Protein AF-0000000083554200 (afdb_homodimer)

Secondary structure (DSSP, 8-state):
-EEEEEETTEEEEEEE-TT-SS-EEETT--SEEEEEEEE--B-TT--BPPPEEEEEEEEEEEETTEEEEEEEEEEE--TTSS-SEEE-HHHHHHH-EEEETTTTEEEEHHHHHHHHHHHHH--/-EEEEEETTEEEEEEE-TT-SS-EEETT--SEEEEEEEE--B-TT--BPPPEEEEEEEEEEEETTEEEEEEEEEEE--TTSS-SEEE-HHHHHHH-EEEETTTTEEEESHHHHHHHHHHHHT-

Organism: NCBI:txid157072

Sequence (246 aa):
MLKSGVMNGNVVNVMIDSGATTSLFCVGMGSCVVHEKTVRIVGYDNVVSDPTRTRDVTGTLTMDNMLFDNVMMIEWDLKDKEFDVILGQPRFRKYNPVIDWRDQVITSVEEEVKANALITMDSMLKSGVMNGNVVNVMIDSGATTSLFCVGMGSCVVHEKTVRIVGYDNVVSDPTRTRDVTGTLTMDNMLFDNVMMIEWDLKDKEFDVILGQPRFRKYNPVIDWRDQVITSVEEEVKANALITMDS

Radius of gyration: 19.52 Å; Cα contacts (8 Å, |Δi|>4): 563; chains: 2; bounding box: 55×51×40 Å

Structure (mmCIF, N/CA/C/O backbone):
data_AF-0000000083554200-model_v1
#
loop_
_entity.id
_entity.type
_entity.pdbx_description
1 polymer 'Peptidase A2 domain-containing protein'
#
loop_
_atom_site.group_PDB
_atom_site.id
_atom_site.type_symbol
_atom_site.label_atom_id
_atom_site.label_alt_id
_atom_site.label_comp_id
_atom_site.label_asym_id
_atom_site.label_entity_id
_atom_site.label_seq_id
_atom_site.pdbx_PDB_ins_code
_atom_site.Cartn_x
_atom_site.Cartn_y
_atom_site.Cartn_z
_atom_site.occupancy
_atom_site.B_iso_or_equiv
_atom_site.auth_seq_id
_atom_site.auth_comp_id
_atom_site.auth_asym_id
_atom_site.auth_atom_id
_atom_site.pdbx_PDB_model_num
ATOM 1 N N . MET A 1 1 ? -4.66 3.699 -4.625 1 89.69 1 MET A N 1
ATOM 2 C CA . MET A 1 1 ? -5.852 4.539 -4.551 1 89.69 1 MET A CA 1
ATOM 3 C C . MET A 1 1 ? -5.492 5.961 -4.141 1 89.69 1 MET A C 1
ATOM 5 O O . MET A 1 1 ? -4.672 6.168 -3.248 1 89.69 1 MET A O 1
ATOM 9 N N . LEU A 1 2 ? -6.031 6.84 -4.91 1 93.31 2 LEU A N 1
ATOM 10 C CA . LEU A 1 2 ? -5.867 8.258 -4.602 1 93.31 2 LEU A CA 1
ATOM 11 C C . LEU A 1 2 ? -7.156 8.844 -4.043 1 93.31 2 LEU A C 1
ATOM 13 O O . LEU A 1 2 ? -8.242 8.594 -4.574 1 93.31 2 LEU A O 1
ATOM 17 N N . LYS A 1 3 ? -6.98 9.562 -2.914 1 95.31 3 LYS A N 1
ATOM 18 C CA . LYS A 1 3 ? -8.125 10.172 -2.254 1 95.31 3 LYS A CA 1
ATOM 19 C C . LYS A 1 3 ? -7.918 11.672 -2.059 1 95.31 3 LYS A C 1
ATOM 21 O O . LYS A 1 3 ? -6.82 12.109 -1.707 1 95.31 3 LYS A O 1
ATOM 26 N N . SER A 1 4 ? -9.016 12.328 -2.346 1 96.5 4 SER A N 1
ATOM 27 C CA . SER A 1 4 ? -8.984 13.742 -1.974 1 96.5 4 SER A CA 1
ATOM 28 C C . SER A 1 4 ? -9.188 13.922 -0.473 1 96.5 4 SER A C 1
ATOM 30 O O . SER A 1 4 ? -10.016 13.242 0.135 1 96.5 4 SER A O 1
ATOM 32 N N . GLY A 1 5 ? -8.375 14.773 0.097 1 95.12 5 GLY A N 1
ATOM 33 C CA . GLY A 1 5 ? -8.5 15.117 1.504 1 95.12 5 GLY A CA 1
ATOM 34 C C . GLY A 1 5 ? -8.125 16.562 1.8 1 95.12 5 GLY A C 1
ATOM 35 O O . GLY A 1 5 ? -8 17.375 0.884 1 95.12 5 GLY A O 1
ATOM 36 N N . VAL A 1 6 ? -8.219 16.875 3.078 1 94.38 6 VAL A N 1
ATOM 37 C CA . VAL A 1 6 ? -7.82 18.203 3.549 1 94.38 6 VAL A CA 1
ATOM 38 C C . VAL A 1 6 ? -6.766 18.062 4.645 1 94.38 6 VAL A C 1
ATOM 40 O O . VAL A 1 6 ? -6.977 17.344 5.629 1 94.38 6 VAL A O 1
ATOM 43 N N . MET A 1 7 ? -5.648 18.672 4.344 1 91.5 7 MET A N 1
ATOM 44 C CA . MET A 1 7 ? -4.586 18.719 5.344 1 91.5 7 MET A CA 1
ATOM 45 C C . MET A 1 7 ? -4.312 20.141 5.793 1 91.5 7 MET A C 1
ATOM 47 O O . MET A 1 7 ? -3.916 20.984 4.988 1 91.5 7 MET A O 1
ATOM 51 N N . ASN A 1 8 ? -4.496 20.328 7.066 1 90.12 8 ASN A N 1
ATOM 52 C CA . ASN A 1 8 ? -4.285 21.656 7.625 1 90.12 8 ASN A CA 1
ATOM 53 C C . ASN A 1 8 ? -4.973 22.734 6.789 1 90.12 8 ASN A C 1
ATOM 55 O O . ASN A 1 8 ? -4.371 23.766 6.469 1 90.12 8 ASN A O 1
ATOM 59 N N . GLY A 1 9 ? -6.109 22.406 6.383 1 89.62 9 GLY A N 1
ATOM 60 C CA . GLY A 1 9 ? -6.941 23.375 5.691 1 89.62 9 GLY A CA 1
ATOM 61 C C . GLY A 1 9 ? -6.727 23.391 4.188 1 89.62 9 GLY A C 1
ATOM 62 O O . GLY A 1 9 ? -7.457 24.062 3.457 1 89.62 9 GLY A O 1
ATOM 63 N N . ASN A 1 10 ? -5.789 22.672 3.641 1 93.56 10 ASN A N 1
ATOM 64 C CA . ASN A 1 10 ? -5.504 22.625 2.211 1 93.56 10 ASN A CA 1
ATOM 65 C C . ASN A 1 10 ? -6.004 21.312 1.588 1 93.56 10 ASN A C 1
ATOM 67 O O . ASN A 1 10 ? -5.848 20.25 2.172 1 93.56 10 ASN A O 1
ATOM 71 N N . VAL A 1 11 ? -6.578 21.5 0.418 1 95.81 11 VAL A N 1
ATOM 72 C CA . VAL A 1 11 ? -6.988 20.312 -0.315 1 95.81 11 VAL A CA 1
ATOM 73 C C . VAL A 1 11 ? -5.754 19.578 -0.827 1 95.81 11 VAL A C 1
ATOM 75 O O . VAL A 1 11 ? -4.844 20.188 -1.389 1 95.81 11 VAL A O 1
ATOM 78 N N . VAL A 1 12 ? -5.766 18.312 -0.603 1 95.38 12 VAL A N 1
ATOM 79 C CA . VAL A 1 12 ? -4.617 17.5 -0.995 1 95.38 12 VAL A CA 1
ATOM 80 C C . VAL A 1 12 ? -5.098 16.203 -1.631 1 95.38 12 VAL A C 1
ATOM 82 O O . VAL A 1 12 ? -6.211 15.742 -1.361 1 95.38 12 VAL A O 1
ATOM 85 N N . ASN A 1 13 ? -4.23 15.633 -2.486 1 96.5 13 ASN A N 1
ATOM 86 C CA . ASN A 1 13 ? -4.387 14.266 -2.971 1 96.5 13 ASN A CA 1
ATOM 87 C C . ASN A 1 13 ? -3.568 13.281 -2.141 1 96.5 13 ASN A C 1
ATOM 89 O O . ASN A 1 13 ? -2.354 13.438 -2.006 1 96.5 13 ASN A O 1
ATOM 93 N N . VAL A 1 14 ? -4.266 12.305 -1.583 1 95.44 14 VAL A N 1
ATOM 94 C CA . VAL A 1 14 ? -3.639 11.367 -0.657 1 95.44 14 VAL A CA 1
ATOM 95 C C . VAL A 1 14 ? -3.508 10 -1.317 1 95.44 14 VAL A C 1
ATOM 97 O O . VAL A 1 14 ? -4.504 9.414 -1.749 1 95.44 14 VAL A O 1
ATOM 100 N N . MET A 1 15 ? -2.311 9.547 -1.424 1 95.19 15 MET A N 1
ATOM 101 C CA . MET A 1 15 ? -2.074 8.172 -1.84 1 95.19 15 MET A CA 1
ATOM 102 C C . MET A 1 15 ? -2.203 7.215 -0.657 1 95.19 15 MET A C 1
ATOM 104 O O . MET A 1 15 ? -1.496 7.359 0.342 1 95.19 15 MET A O 1
ATOM 108 N N . ILE A 1 16 ? -3.148 6.289 -0.729 1 94.75 16 ILE A N 1
ATOM 109 C CA . ILE A 1 16 ? -3.322 5.242 0.271 1 94.75 16 ILE A CA 1
ATOM 110 C C . ILE A 1 16 ? -2.346 4.102 -0.002 1 94.75 16 ILE A C 1
ATOM 112 O O . ILE A 1 16 ? -2.51 3.354 -0.969 1 94.75 16 ILE A O 1
ATOM 116 N N . ASP A 1 17 ? -1.299 4.059 0.866 1 93.56 17 ASP A N 1
ATOM 117 C CA . ASP A 1 17 ? -0.195 3.145 0.589 1 93.56 17 ASP A CA 1
ATOM 118 C C . ASP A 1 17 ? 0.149 2.311 1.821 1 93.56 17 ASP A C 1
ATOM 120 O O . ASP A 1 17 ? 1.017 2.688 2.611 1 93.56 17 ASP A O 1
ATOM 124 N N . SER A 1 18 ? -0.483 1.137 1.848 1 93.94 18 SER A N 1
ATOM 125 C CA . SER A 1 18 ? -0.272 0.255 2.99 1 93.94 18 SER A CA 1
ATOM 126 C C . SER A 1 18 ? 1.122 -0.363 2.963 1 93.94 18 SER A C 1
ATOM 128 O O . SER A 1 18 ? 1.553 -0.979 3.939 1 93.94 18 SER A O 1
ATOM 130 N N . GLY A 1 19 ? 1.84 -0.221 1.912 1 92.38 19 GLY A N 1
ATOM 131 C CA . GLY A 1 19 ? 3.191 -0.749 1.81 1 92.38 19 GLY A CA 1
ATOM 132 C C . GLY A 1 19 ? 4.25 0.229 2.279 1 92.38 19 GLY A C 1
ATOM 133 O O . GLY A 1 19 ? 5.402 -0.155 2.504 1 92.38 19 GLY A O 1
ATOM 134 N N . ALA A 1 20 ? 3.916 1.472 2.361 1 92.12 20 ALA A N 1
ATOM 135 C CA . ALA A 1 20 ? 4.863 2.486 2.811 1 92.12 20 ALA A CA 1
ATOM 136 C C . ALA A 1 20 ? 5.098 2.393 4.316 1 92.12 20 ALA A C 1
ATOM 138 O O . ALA A 1 20 ? 4.148 2.426 5.102 1 92.12 20 ALA A O 1
ATOM 139 N N . THR A 1 21 ? 6.355 2.381 4.695 1 90.19 21 THR A N 1
ATOM 140 C CA . THR A 1 21 ? 6.688 2.199 6.105 1 90.19 21 THR A CA 1
ATOM 141 C C . THR A 1 21 ? 6.523 3.506 6.871 1 90.19 21 THR A C 1
ATOM 143 O O . THR A 1 21 ? 6.539 3.514 8.102 1 90.19 21 THR A O 1
ATOM 146 N N . THR A 1 22 ? 6.418 4.551 6.133 1 89.44 22 THR A N 1
ATOM 147 C CA . THR A 1 22 ? 6.176 5.855 6.738 1 89.44 22 THR A CA 1
ATOM 148 C C . THR A 1 22 ? 5.203 6.672 5.895 1 89.44 22 THR A C 1
ATOM 150 O O . THR A 1 22 ? 4.918 6.316 4.75 1 89.44 22 THR A O 1
ATOM 153 N N . SER A 1 23 ? 4.66 7.637 6.477 1 91.31 23 SER A N 1
ATOM 154 C CA . SER A 1 23 ? 3.83 8.594 5.754 1 91.31 23 SER A CA 1
ATOM 155 C C . SER A 1 23 ? 4.629 9.828 5.355 1 91.31 23 SER A C 1
ATOM 157 O O . SER A 1 23 ? 5.469 10.305 6.121 1 91.31 23 SER A O 1
ATOM 159 N N . LEU A 1 24 ? 4.34 10.242 4.203 1 91.5 24 LEU A N 1
ATOM 160 C CA . LEU A 1 24 ? 5.023 11.422 3.674 1 91.5 24 LEU A CA 1
ATOM 161 C C . LEU A 1 24 ? 4.02 12.516 3.314 1 91.5 24 LEU A C 1
ATOM 163 O O . LEU A 1 24 ? 2.936 12.227 2.805 1 91.5 24 LEU A O 1
ATOM 167 N N . PHE A 1 25 ? 4.477 13.719 3.508 1 90.94 25 PHE A N 1
ATOM 168 C CA . PHE A 1 25 ? 3.719 14.891 3.078 1 90.94 25 PHE A CA 1
ATOM 169 C C . PHE A 1 25 ? 4.578 15.805 2.209 1 90.94 25 PHE A C 1
ATOM 171 O O . PHE A 1 25 ? 5.789 15.906 2.418 1 90.94 25 PHE A O 1
ATOM 178 N N . CYS A 1 26 ? 3.902 16.422 1.348 1 91.06 26 CYS A N 1
ATOM 179 C CA . CYS A 1 26 ? 4.613 17.406 0.54 1 91.06 26 CYS A CA 1
ATOM 180 C C . CYS A 1 26 ? 5.168 18.531 1.41 1 91.06 26 CYS A C 1
ATOM 182 O O . CYS A 1 26 ? 4.531 18.938 2.389 1 91.06 26 CYS A O 1
ATOM 184 N N . VAL A 1 27 ? 6.277 19.016 0.995 1 87.62 27 VAL A N 1
ATOM 185 C CA . VAL A 1 27 ? 6.945 20.094 1.729 1 87.62 27 VAL A CA 1
ATOM 186 C C . VAL A 1 27 ? 6 21.281 1.877 1 87.62 27 VAL A C 1
ATOM 188 O O . VAL A 1 27 ? 5.328 21.672 0.92 1 87.62 27 VAL A O 1
ATOM 191 N N . GLY A 1 28 ? 5.898 21.797 3.135 1 84.06 28 GLY A N 1
ATOM 192 C CA . GLY A 1 28 ? 5.117 23 3.383 1 84.06 28 GLY A CA 1
ATOM 193 C C . GLY A 1 28 ? 3.725 22.703 3.904 1 84.06 28 GLY A C 1
ATOM 194 O O . GLY A 1 28 ? 2.979 23.625 4.246 1 84.06 28 GLY A O 1
ATOM 195 N N . MET A 1 29 ? 3.391 21.484 4.047 1 82.38 29 MET A N 1
ATOM 196 C CA . MET A 1 29 ? 2.021 21.141 4.426 1 82.38 29 MET A CA 1
ATOM 197 C C . MET A 1 29 ? 1.915 20.906 5.93 1 82.38 29 MET A C 1
ATOM 199 O O . MET A 1 29 ? 0.816 20.906 6.484 1 82.38 29 MET A O 1
ATOM 203 N N . GLY A 1 30 ? 3.012 20.672 6.504 1 79.88 30 GLY A N 1
ATOM 204 C CA . GLY A 1 30 ? 2.98 20.438 7.934 1 79.88 30 GLY A CA 1
ATOM 205 C C . GLY A 1 30 ? 2.723 21.688 8.75 1 79.88 30 GLY A C 1
ATOM 206 O O . GLY A 1 30 ? 2.967 22.797 8.289 1 79.88 30 GLY A O 1
ATOM 207 N N . SER A 1 31 ? 2.061 21.562 9.859 1 76 31 SER A N 1
ATOM 208 C CA . SER A 1 31 ? 1.751 22.688 10.734 1 76 31 SER A CA 1
ATOM 209 C C . SER A 1 31 ? 2.896 22.969 11.703 1 76 31 SER A C 1
ATOM 211 O O . SER A 1 31 ? 3.219 24.125 11.977 1 76 31 SER A O 1
ATOM 213 N N . CYS A 1 32 ? 3.404 21.859 12.273 1 74.69 32 CYS A N 1
ATOM 214 C CA . CYS A 1 32 ? 4.457 22.062 13.258 1 74.69 32 CYS A CA 1
ATOM 215 C C . CYS A 1 32 ? 5.695 21.234 12.914 1 74.69 32 CYS A C 1
ATOM 217 O O . CYS A 1 32 ? 5.59 20.047 12.602 1 74.69 32 CYS A O 1
ATOM 219 N N . VAL A 1 33 ? 6.812 22.016 12.727 1 65.88 33 VAL A N 1
ATOM 220 C CA . VAL A 1 33 ? 8.086 21.328 12.547 1 65.88 33 VAL A CA 1
ATOM 221 C C . VAL A 1 33 ? 8.586 20.797 13.883 1 65.88 33 VAL A C 1
ATOM 223 O O . VAL A 1 33 ? 8.734 21.562 14.844 1 65.88 33 VAL A O 1
ATOM 226 N N . VAL A 1 34 ? 8.852 19.641 13.852 1 71.5 34 VAL A N 1
ATOM 227 C CA . VAL A 1 34 ? 9.281 19.031 15.109 1 71.5 34 VAL A CA 1
ATOM 228 C C . VAL A 1 34 ? 10.789 18.844 15.109 1 71.5 34 VAL A C 1
ATOM 230 O O . VAL A 1 34 ? 11.484 19.312 16.016 1 71.5 34 VAL A O 1
ATOM 233 N N . HIS A 1 35 ? 11.25 18.078 14.148 1 85 35 HIS A N 1
ATOM 234 C CA . HIS A 1 35 ? 12.648 17.672 14.188 1 85 35 HIS A CA 1
ATOM 235 C C . HIS A 1 35 ? 13.227 17.547 12.789 1 85 35 HIS A C 1
ATOM 237 O O . HIS A 1 35 ? 12.578 16.984 11.891 1 85 35 HIS A O 1
ATOM 243 N N . GLU A 1 36 ? 14.414 18.234 12.562 1 88.62 36 GLU A N 1
ATOM 244 C CA . GLU A 1 36 ? 15.148 18.031 11.32 1 88.62 36 GLU A CA 1
ATOM 245 C C . GLU A 1 36 ? 15.953 16.734 11.352 1 88.62 36 GLU A C 1
ATOM 247 O O . GLU A 1 36 ? 16.5 16.359 12.398 1 88.62 36 GLU A O 1
ATOM 252 N N . LYS A 1 37 ? 15.891 16.062 10.227 1 92.06 37 LYS A N 1
ATOM 253 C CA . LYS A 1 37 ? 16.656 14.812 10.141 1 92.06 37 LYS A CA 1
ATOM 254 C C . LYS A 1 37 ? 17.062 14.523 8.695 1 92.06 37 LYS A C 1
ATOM 256 O O . LYS A 1 37 ? 16.562 15.156 7.766 1 92.06 37 LYS A O 1
ATOM 261 N N . THR A 1 38 ? 18.094 13.703 8.641 1 93.94 38 THR A N 1
ATOM 262 C CA . THR A 1 38 ? 18.484 13.172 7.344 1 93.94 38 THR A CA 1
ATOM 263 C C . THR A 1 38 ? 17.969 11.742 7.164 1 93.94 38 THR A C 1
ATOM 265 O O . THR A 1 38 ? 18.172 10.891 8.031 1 93.94 38 THR A O 1
ATOM 268 N N . VAL A 1 39 ? 17.281 11.617 6.012 1 90.12 39 VAL A N 1
ATOM 269 C CA . VAL A 1 39 ? 16.703 10.297 5.793 1 90.12 39 VAL A CA 1
ATOM 270 C C . VAL A 1 39 ? 17.047 9.805 4.387 1 90.12 39 VAL A C 1
ATOM 272 O O . VAL A 1 39 ? 17.484 10.586 3.541 1 90.12 39 VAL A O 1
ATOM 275 N N . ARG A 1 40 ? 17 8.453 4.293 1 88.31 40 ARG A N 1
ATOM 276 C CA . ARG A 1 40 ? 17.016 7.781 2.996 1 88.31 40 ARG A CA 1
ATOM 277 C C . ARG A 1 40 ? 15.734 6.98 2.783 1 88.31 40 ARG A C 1
ATOM 279 O O . ARG A 1 40 ? 15.18 6.418 3.73 1 88.31 40 ARG A O 1
ATOM 286 N N . ILE A 1 41 ? 15.273 7.027 1.584 1 83.12 41 ILE A N 1
ATOM 287 C CA . ILE A 1 41 ? 14.133 6.188 1.212 1 83.12 41 ILE A CA 1
ATOM 288 C C . ILE A 1 41 ? 14.633 4.953 0.462 1 83.12 41 ILE A C 1
ATOM 290 O O . ILE A 1 41 ? 15.508 5.055 -0.398 1 83.12 41 ILE A O 1
ATOM 294 N N . VAL A 1 42 ? 14.203 3.844 0.871 1 83 42 VAL A N 1
ATOM 295 C CA . VAL A 1 42 ? 14.516 2.584 0.201 1 83 42 VAL A CA 1
ATOM 296 C C . VAL A 1 42 ? 13.289 2.092 -0.57 1 83 42 VAL A C 1
ATOM 298 O O . VAL A 1 42 ? 12.211 1.928 0.004 1 83 42 VAL A O 1
ATOM 301 N N . GLY A 1 43 ? 13.477 1.923 -1.803 1 77.62 43 GLY A N 1
ATOM 302 C CA . GLY A 1 43 ? 12.391 1.416 -2.623 1 77.62 43 GLY A CA 1
ATOM 303 C C . GLY A 1 43 ? 12.258 -0.094 -2.576 1 77.62 43 GLY A C 1
ATOM 304 O O . GLY A 1 43 ? 13.094 -0.776 -1.975 1 77.62 43 GLY A O 1
ATOM 305 N N . TYR A 1 44 ? 11.195 -0.622 -3.229 1 71.06 44 TYR A N 1
ATOM 306 C CA . TYR A 1 44 ? 10.938 -2.057 -3.281 1 71.06 44 TYR A CA 1
ATOM 307 C C . TYR A 1 44 ? 12.109 -2.799 -3.914 1 71.06 44 TYR A C 1
ATOM 309 O O . TYR A 1 44 ? 12.328 -3.98 -3.633 1 71.06 44 TYR A O 1
ATOM 317 N N . ASP A 1 45 ? 12.844 -2.1 -4.797 1 71.75 45 ASP A N 1
ATOM 318 C CA . ASP A 1 45 ? 13.945 -2.709 -5.539 1 71.75 45 ASP A CA 1
ATOM 319 C C . ASP A 1 45 ? 15.273 -2.516 -4.812 1 71.75 45 ASP A C 1
ATOM 321 O O . ASP A 1 45 ? 16.344 -2.783 -5.371 1 71.75 45 ASP A O 1
ATOM 325 N N . ASN A 1 46 ? 15.188 -2.037 -3.67 1 76.69 46 ASN A N 1
ATOM 326 C CA . ASN A 1 46 ? 16.344 -1.823 -2.811 1 76.69 46 ASN A CA 1
ATOM 327 C C . ASN A 1 46 ? 17.203 -0.654 -3.299 1 76.69 46 ASN A C 1
ATOM 329 O O . ASN A 1 46 ? 18.359 -0.509 -2.893 1 76.69 46 ASN A O 1
ATOM 333 N N . VAL A 1 47 ? 16.688 -0.012 -4.191 1 74.12 47 VAL A N 1
ATOM 334 C CA . VAL A 1 47 ? 17.359 1.229 -4.562 1 74.12 47 VAL A CA 1
ATOM 335 C C . VAL A 1 47 ? 17.203 2.256 -3.441 1 74.12 47 VAL A C 1
ATOM 337 O O . VAL A 1 47 ? 16.109 2.475 -2.941 1 74.12 47 VAL A O 1
ATOM 340 N N . VAL A 1 48 ? 18.281 2.791 -3.074 1 80.19 48 VAL A N 1
ATOM 341 C CA . VAL A 1 48 ? 18.297 3.729 -1.957 1 80.19 48 VAL A CA 1
ATOM 342 C C . VAL A 1 48 ? 18.5 5.152 -2.479 1 80.19 48 VAL A C 1
ATOM 344 O O . VAL A 1 48 ? 19.375 5.395 -3.316 1 80.19 48 VAL A O 1
ATOM 347 N N . SER A 1 49 ? 17.609 5.941 -2.021 1 81.69 49 SER A N 1
ATOM 348 C CA . SER A 1 49 ? 17.75 7.344 -2.404 1 81.69 49 SER A CA 1
ATOM 349 C C . SER A 1 49 ? 19 7.957 -1.77 1 81.69 49 SER A C 1
ATOM 351 O O . SER A 1 49 ? 19.578 7.387 -0.837 1 81.69 49 SER A O 1
ATOM 353 N N . ASP A 1 50 ? 19.391 9.094 -2.355 1 85.62 50 ASP A N 1
ATOM 354 C CA . ASP A 1 50 ? 20.406 9.875 -1.67 1 85.62 50 ASP A CA 1
ATOM 355 C C . ASP A 1 50 ? 19.906 10.359 -0.31 1 85.62 50 ASP A C 1
ATOM 357 O O . ASP A 1 50 ? 18.703 10.531 -0.112 1 85.62 50 ASP A O 1
ATOM 361 N N . PRO A 1 51 ? 20.922 10.445 0.614 1 92.06 51 PRO A N 1
ATOM 362 C CA . PRO A 1 51 ? 20.5 11.062 1.871 1 92.06 51 PRO A CA 1
ATOM 363 C C . PRO A 1 51 ? 19.844 12.43 1.664 1 92.06 51 PRO A C 1
ATOM 365 O O . PRO A 1 51 ? 20.359 13.258 0.91 1 92.06 51 PRO A O 1
ATOM 368 N N . THR A 1 52 ? 18.734 12.617 2.25 1 89.44 52 THR A N 1
ATOM 369 C CA . THR A 1 52 ? 17.969 13.844 2.066 1 89.44 52 THR A CA 1
ATOM 370 C C . THR A 1 52 ? 17.625 14.477 3.412 1 89.44 52 THR A C 1
ATOM 372 O O . THR A 1 52 ? 17.109 13.797 4.305 1 89.44 52 THR A O 1
ATOM 375 N N . ARG A 1 53 ? 18.016 15.75 3.545 1 92.62 53 ARG A N 1
ATOM 376 C CA . ARG A 1 53 ? 17.609 16.484 4.734 1 92.62 53 ARG A CA 1
ATOM 377 C C . ARG A 1 53 ? 16.125 16.812 4.691 1 92.62 53 ARG A C 1
ATOM 379 O O . ARG A 1 53 ? 15.609 17.312 3.682 1 92.62 53 ARG A O 1
ATOM 386 N N . THR A 1 54 ? 15.461 16.469 5.773 1 92.12 54 THR A N 1
ATOM 387 C CA . THR A 1 54 ? 14.023 16.703 5.848 1 92.12 54 THR A CA 1
ATOM 388 C C . THR A 1 54 ? 13.594 16.969 7.289 1 92.12 54 THR A C 1
ATOM 390 O O . THR A 1 54 ? 14.438 17.234 8.156 1 92.12 54 THR A O 1
ATOM 393 N N . ARG A 1 55 ? 12.258 17.094 7.52 1 91.38 55 ARG A N 1
ATOM 394 C CA . ARG A 1 55 ? 11.703 17.422 8.828 1 91.38 55 ARG A CA 1
ATOM 395 C C . ARG A 1 55 ? 10.523 16.5 9.164 1 91.38 55 ARG A C 1
ATOM 397 O O . ARG A 1 55 ? 9.734 16.141 8.289 1 91.38 55 ARG A O 1
ATOM 404 N N . ASP A 1 56 ? 10.5 16.188 10.453 1 91.56 56 ASP A N 1
ATOM 405 C CA . ASP A 1 56 ? 9.258 15.641 11 1 91.56 56 ASP A CA 1
ATOM 406 C C . ASP A 1 56 ? 8.242 16.75 11.258 1 91.56 56 ASP A C 1
ATOM 408 O O . ASP A 1 56 ? 8.578 17.797 11.828 1 91.56 56 ASP A O 1
ATOM 412 N N . VAL A 1 57 ? 7.078 16.469 10.773 1 89.12 57 VAL A N 1
ATOM 413 C CA . VAL A 1 57 ? 6.016 17.438 10.977 1 89.12 57 VAL A CA 1
ATOM 414 C C . VAL A 1 57 ? 4.742 16.734 11.438 1 89.12 57 VAL A C 1
ATOM 416 O O . VAL A 1 57 ? 4.637 15.516 11.344 1 89.12 57 VAL A O 1
ATOM 419 N N . THR A 1 58 ? 3.936 17.547 12.055 1 87.5 58 THR A N 1
ATOM 420 C CA . THR A 1 58 ? 2.609 17.047 12.398 1 87.5 58 THR A CA 1
ATOM 421 C C . THR A 1 58 ? 1.536 17.75 11.578 1 87.5 58 THR A C 1
ATOM 423 O O . THR A 1 58 ? 1.769 18.828 11.047 1 87.5 58 THR A O 1
ATOM 426 N N . GLY A 1 59 ? 0.469 17.031 11.383 1 87.5 59 GLY A N 1
ATOM 427 C CA . GLY A 1 59 ? -0.676 17.609 10.703 1 87.5 59 GLY A CA 1
ATOM 428 C C . GLY A 1 59 ? -1.958 16.828 10.914 1 87.5 59 GLY A C 1
ATOM 429 O O . GLY A 1 59 ? -1.94 15.75 11.516 1 87.5 59 GLY A O 1
ATOM 430 N N . THR A 1 60 ? -3.004 17.578 10.625 1 89.5 60 THR A N 1
ATOM 431 C CA . THR A 1 60 ? -4.324 16.953 10.656 1 89.5 60 THR A CA 1
ATOM 432 C C . THR A 1 60 ? -4.836 16.688 9.242 1 89.5 60 THR A C 1
ATOM 434 O O . THR A 1 60 ? -4.812 17.594 8.398 1 89.5 60 THR A O 1
ATOM 437 N N . LEU A 1 61 ? -5.211 15.461 9.008 1 91.88 61 LEU A N 1
ATOM 438 C CA . LEU A 1 61 ? -5.707 15.047 7.695 1 91.88 61 LEU A CA 1
ATOM 439 C C . LEU A 1 61 ? -7.145 14.547 7.789 1 91.88 61 LEU A C 1
ATOM 441 O O . LEU A 1 61 ? -7.477 13.766 8.688 1 91.88 61 LEU A O 1
ATOM 445 N N . THR A 1 62 ? -7.953 15.117 6.992 1 92.56 62 THR A N 1
ATOM 446 C CA . THR A 1 62 ? -9.312 14.609 6.875 1 92.56 62 THR A CA 1
ATOM 447 C C . THR A 1 62 ? -9.578 14.07 5.473 1 92.56 62 THR A C 1
ATOM 449 O O . THR A 1 62 ? -9.148 14.664 4.48 1 92.56 62 THR A O 1
ATOM 452 N N . MET A 1 63 ? -10.117 12.984 5.406 1 92.12 63 MET A N 1
ATOM 453 C CA . MET A 1 63 ? -10.555 12.391 4.145 1 92.12 63 MET A CA 1
ATOM 454 C C . MET A 1 63 ? -11.812 11.547 4.344 1 92.12 63 MET A C 1
ATOM 456 O O . MET A 1 63 ? -11.938 10.836 5.344 1 92.12 63 MET A O 1
ATOM 460 N N . ASP A 1 64 ? -12.648 11.664 3.285 1 90.19 64 ASP A N 1
ATOM 461 C CA . ASP A 1 64 ? -13.969 11.062 3.451 1 90.19 64 ASP A CA 1
ATOM 462 C C . ASP A 1 64 ? -14.555 11.391 4.824 1 90.19 64 ASP A C 1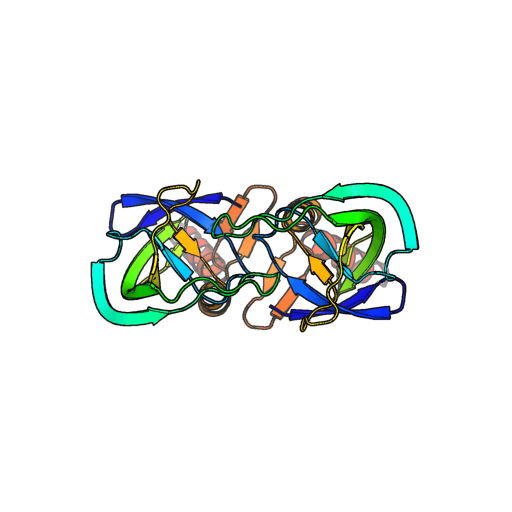
ATOM 464 O O . ASP A 1 64 ? -14.633 12.562 5.207 1 90.19 64 ASP A O 1
ATOM 468 N N . ASN A 1 65 ? -14.82 10.531 5.727 1 80.88 65 ASN A N 1
ATOM 469 C CA . ASN A 1 65 ? -15.375 10.789 7.051 1 80.88 65 ASN A CA 1
ATOM 470 C C . ASN A 1 65 ? -14.406 10.375 8.156 1 80.88 65 ASN A C 1
ATOM 472 O O . ASN A 1 65 ? -14.828 10.016 9.258 1 80.88 65 ASN A O 1
ATOM 476 N N . MET A 1 66 ? -13.188 10.5 7.707 1 86.69 66 MET A N 1
ATOM 477 C CA . MET A 1 66 ? -12.18 10.133 8.695 1 86.69 66 MET A CA 1
ATOM 478 C C . MET A 1 66 ? -11.297 11.32 9.039 1 86.69 66 MET A C 1
ATOM 480 O O . MET A 1 66 ? -10.938 12.109 8.156 1 86.69 66 MET A O 1
ATOM 484 N N . LEU A 1 67 ? -11.07 11.398 10.305 1 87.62 67 LEU A N 1
ATOM 485 C CA . LEU A 1 67 ? -10.133 12.391 10.82 1 87.62 67 LEU A CA 1
ATOM 486 C C . LEU A 1 67 ? -8.867 11.719 11.344 1 87.62 67 LEU A C 1
ATOM 488 O O . LEU A 1 67 ? -8.938 10.883 12.25 1 87.62 67 LEU A O 1
ATOM 492 N N . PHE A 1 68 ? -7.789 12.055 10.664 1 86.62 68 PHE A N 1
ATOM 493 C CA . PHE A 1 68 ? -6.469 11.664 11.148 1 86.62 68 PHE A CA 1
ATOM 494 C C . PHE A 1 68 ? -5.793 12.82 11.867 1 86.62 68 PHE A C 1
ATOM 496 O O . PHE A 1 68 ? -5.172 13.68 11.234 1 86.62 68 PHE A O 1
ATOM 503 N N . ASP A 1 69 ? -5.922 12.719 13.102 1 83.69 69 ASP A N 1
ATOM 504 C CA . ASP A 1 69 ? -5.477 13.859 13.898 1 83.69 69 ASP A CA 1
ATOM 505 C C . ASP A 1 69 ? -4.012 13.703 14.312 1 83.69 69 ASP A C 1
ATOM 507 O O . ASP A 1 69 ? -3.572 12.602 14.641 1 83.69 69 ASP A O 1
ATOM 511 N N . ASN A 1 70 ? -3.27 14.844 14.281 1 81.62 70 ASN A N 1
ATOM 512 C CA . ASN A 1 70 ? -1.894 14.938 14.758 1 81.62 70 ASN A CA 1
ATOM 513 C C . ASN A 1 70 ? -1.022 13.836 14.172 1 81.62 70 ASN A C 1
ATOM 515 O O . ASN A 1 70 ? -0.312 13.141 14.906 1 81.62 70 ASN A O 1
ATOM 519 N N . VAL A 1 71 ? -1.109 13.656 12.922 1 81.44 71 VAL A N 1
ATOM 520 C CA . VAL A 1 71 ? -0.326 12.625 12.242 1 81.44 71 VAL A CA 1
ATOM 521 C C . VAL A 1 71 ? 1.12 13.094 12.094 1 81.44 71 VAL A C 1
ATOM 523 O O . VAL A 1 71 ? 1.379 14.156 11.531 1 81.44 71 VAL A O 1
ATOM 526 N N . MET A 1 72 ? 1.975 12.391 12.781 1 84.12 72 MET A N 1
ATOM 527 C CA . MET A 1 72 ? 3.395 12.641 12.547 1 84.12 72 MET A CA 1
ATOM 528 C C . MET A 1 72 ? 3.83 12.094 11.188 1 84.12 72 MET A C 1
ATOM 530 O O . MET A 1 72 ? 3.572 10.938 10.867 1 84.12 72 MET A O 1
ATOM 534 N N . MET A 1 73 ? 4.477 12.969 10.406 1 87.31 73 MET A N 1
ATOM 535 C CA . MET A 1 73 ? 4.891 12.57 9.062 1 87.31 73 MET A CA 1
ATOM 536 C C . MET A 1 73 ? 6.203 13.242 8.68 1 87.31 73 MET A C 1
ATOM 538 O O . MET A 1 73 ? 6.656 14.164 9.352 1 87.31 73 MET A O 1
ATOM 542 N N . ILE A 1 74 ? 6.777 12.727 7.711 1 91.69 74 ILE A N 1
ATOM 543 C CA . ILE A 1 74 ? 8.008 13.281 7.156 1 91.69 74 ILE A CA 1
ATOM 544 C C . ILE A 1 74 ? 7.684 14.141 5.938 1 91.69 74 ILE A C 1
ATOM 546 O O . ILE A 1 74 ? 6.922 13.727 5.062 1 91.69 74 ILE A O 1
ATOM 550 N N . GLU A 1 75 ? 8.258 15.273 5.945 1 91.94 75 GLU A N 1
ATOM 551 C CA . GLU A 1 75 ? 8.133 16.109 4.758 1 91.94 75 GLU A CA 1
ATOM 552 C C . GLU A 1 75 ? 9.031 15.617 3.633 1 91.94 75 GLU A C 1
ATOM 554 O O . GLU A 1 75 ? 10.18 15.234 3.873 1 91.94 75 GLU A O 1
ATOM 559 N N . TRP A 1 76 ? 8.484 15.625 2.469 1 90.31 76 TRP A N 1
ATOM 560 C CA . TRP A 1 76 ? 9.219 15.156 1.294 1 90.31 76 TRP A CA 1
ATOM 561 C C . TRP A 1 76 ? 8.812 15.945 0.054 1 90.31 76 TRP A C 1
ATOM 563 O O . TRP A 1 76 ? 7.684 16.438 -0.033 1 90.31 76 TRP A O 1
ATOM 573 N N . ASP A 1 77 ? 9.844 16.141 -0.827 1 90 77 ASP A N 1
ATOM 574 C CA . ASP A 1 77 ? 9.523 16.781 -2.092 1 90 77 ASP A CA 1
ATOM 575 C C . ASP A 1 77 ? 8.719 15.859 -3 1 90 77 ASP A C 1
ATOM 577 O O . ASP A 1 77 ? 9.281 14.977 -3.65 1 90 77 ASP A O 1
ATOM 581 N N . LEU A 1 78 ? 7.391 16.156 -3.045 1 90 78 LEU A N 1
ATOM 582 C CA . LEU A 1 78 ? 6.484 15.352 -3.861 1 90 78 LEU A CA 1
ATOM 583 C C . LEU A 1 78 ? 5.957 16.156 -5.043 1 90 78 LEU A C 1
ATOM 585 O O . LEU A 1 78 ? 4.906 15.836 -5.602 1 90 78 LEU A O 1
ATOM 589 N N . LYS A 1 79 ? 6.633 17.141 -5.492 1 85.44 79 LYS A N 1
ATOM 590 C CA . LYS A 1 79 ? 6.156 18.109 -6.484 1 85.44 79 LYS A CA 1
ATOM 591 C C . LYS A 1 79 ? 5.887 17.422 -7.82 1 85.44 79 LYS A C 1
ATOM 593 O O . LYS A 1 79 ? 4.957 17.797 -8.539 1 85.44 79 LYS A O 1
ATOM 598 N N . ASP A 1 80 ? 6.578 16.406 -8.188 1 86 80 ASP A N 1
ATOM 599 C CA . ASP A 1 80 ? 6.387 15.789 -9.492 1 86 80 ASP A CA 1
ATOM 600 C C . ASP A 1 80 ? 5.492 14.555 -9.383 1 86 80 ASP A C 1
ATOM 602 O O . ASP A 1 80 ? 5.418 13.75 -10.32 1 86 80 ASP A O 1
ATOM 606 N N . LYS A 1 81 ? 4.734 14.531 -8.312 1 90.19 81 LYS A N 1
ATOM 607 C CA . LYS A 1 81 ? 3.857 13.383 -8.109 1 90.19 81 LYS A CA 1
ATOM 608 C C . LYS A 1 81 ? 2.393 13.773 -8.266 1 90.19 81 LYS A C 1
ATOM 610 O O . LYS A 1 81 ? 2.061 14.961 -8.289 1 90.19 81 LYS A O 1
ATOM 615 N N . GLU A 1 82 ? 1.572 12.766 -8.484 1 91.75 82 GLU A N 1
ATOM 616 C CA . GLU A 1 82 ? 0.133 12.992 -8.594 1 91.75 82 GLU A CA 1
ATOM 617 C C . GLU A 1 82 ? -0.512 13.102 -7.215 1 91.75 82 GLU A C 1
ATOM 619 O O . GLU A 1 82 ? -1.714 13.352 -7.102 1 91.75 82 GLU A O 1
ATOM 624 N N . PHE A 1 83 ? 0.263 12.969 -6.191 1 94.81 83 PHE A N 1
ATOM 625 C CA . PHE A 1 83 ? -0.222 13.039 -4.816 1 94.81 83 PHE A CA 1
ATOM 626 C C . PHE A 1 83 ? 0.629 13.992 -3.988 1 94.81 83 PHE A C 1
ATOM 628 O O . PHE A 1 83 ? 1.794 14.234 -4.312 1 94.81 83 PHE A O 1
ATOM 635 N N . ASP A 1 84 ? -0.018 14.461 -2.879 1 94.31 84 ASP A N 1
ATOM 636 C CA . ASP A 1 84 ? 0.626 15.383 -1.949 1 94.31 84 ASP A CA 1
ATOM 637 C C . ASP A 1 84 ? 1.026 14.672 -0.658 1 94.31 84 ASP A C 1
ATOM 639 O O . ASP A 1 84 ? 1.852 15.18 0.105 1 94.31 84 ASP A O 1
ATOM 643 N N . VAL A 1 85 ? 0.364 13.617 -0.446 1 94 85 VAL A N 1
ATOM 644 C CA . VAL A 1 85 ? 0.524 12.867 0.795 1 94 85 VAL A CA 1
ATOM 645 C C . VAL A 1 85 ? 0.595 11.367 0.49 1 94 85 VAL A C 1
ATOM 647 O O . VAL A 1 85 ? -0.146 10.867 -0.358 1 94 85 VAL A O 1
ATOM 650 N N . ILE A 1 86 ? 1.497 10.727 1.044 1 93.38 86 ILE A N 1
ATOM 651 C CA . ILE A 1 86 ? 1.472 9.273 1.128 1 93.38 86 ILE A CA 1
ATOM 652 C C . ILE A 1 86 ? 1.083 8.844 2.541 1 93.38 86 ILE A C 1
ATOM 654 O O . ILE A 1 86 ? 1.783 9.156 3.506 1 93.38 86 ILE A O 1
ATOM 658 N N . LEU A 1 87 ? -0.064 8.25 2.691 1 93.56 87 LEU A N 1
ATOM 659 C CA . LEU A 1 87 ? -0.466 7.672 3.969 1 93.56 87 LEU A CA 1
ATOM 660 C C . LEU A 1 87 ? 0.004 6.227 4.082 1 93.56 87 LEU A C 1
ATOM 662 O O . LEU A 1 87 ? -0.488 5.352 3.365 1 93.56 87 LEU A O 1
ATOM 666 N N . GLY A 1 88 ? 0.883 6.043 5.004 1 93 88 GLY A N 1
ATOM 667 C CA . GLY A 1 88 ? 1.549 4.754 5.086 1 93 88 GLY A CA 1
ATOM 668 C C . GLY A 1 88 ? 1.015 3.875 6.199 1 93 88 GLY A C 1
ATOM 669 O O . GLY A 1 88 ? 0.057 4.242 6.883 1 93 88 GLY A O 1
ATOM 670 N N . GLN A 1 89 ? 1.693 2.77 6.426 1 91.62 89 GLN A N 1
ATOM 671 C CA . GLN A 1 89 ? 1.29 1.619 7.23 1 91.62 89 GLN A CA 1
ATOM 672 C C . GLN A 1 89 ? 1.025 2.025 8.672 1 91.62 89 GLN A C 1
ATOM 674 O O . GLN A 1 89 ? 0.065 1.558 9.289 1 91.62 89 GLN A O 1
ATOM 679 N N . PRO A 1 90 ? 1.764 2.877 9.297 1 87.69 90 PRO A N 1
ATOM 680 C CA . PRO A 1 90 ? 1.512 3.191 10.703 1 87.69 90 PRO A CA 1
ATOM 681 C C . PRO A 1 90 ? 0.131 3.799 10.938 1 87.69 90 PRO A C 1
ATOM 683 O O . PRO A 1 90 ? -0.478 3.578 11.984 1 87.69 90 PRO A O 1
ATOM 686 N N . ARG A 1 91 ? -0.336 4.414 9.984 1 87.19 91 ARG A N 1
ATOM 687 C CA . ARG A 1 91 ? -1.647 5.039 10.125 1 87.19 91 ARG A CA 1
ATOM 688 C C . ARG A 1 91 ? -2.764 4.016 9.938 1 87.19 91 ARG A C 1
ATOM 690 O O . ARG A 1 91 ? -3.84 4.148 10.523 1 87.19 91 ARG A O 1
ATOM 697 N N . PHE A 1 92 ? -2.439 3.031 9.195 1 89.31 92 PHE A N 1
ATOM 698 C CA . PHE A 1 92 ? -3.391 1.937 9.047 1 89.31 92 PHE A CA 1
ATOM 699 C C . PHE A 1 92 ? -3.545 1.174 10.359 1 89.31 92 PHE A C 1
ATOM 701 O O . PHE A 1 92 ? -4.66 0.845 10.766 1 89.31 92 PHE A O 1
ATOM 708 N N . ARG A 1 93 ? -2.453 1.015 10.945 1 89.38 93 ARG A N 1
ATOM 709 C CA . ARG A 1 93 ? -2.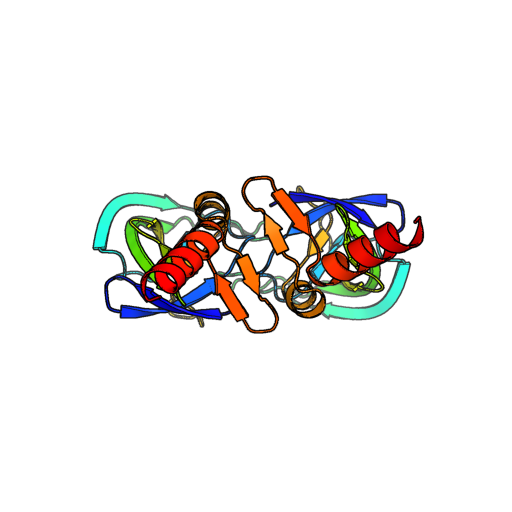504 0.313 12.227 1 89.38 93 ARG A CA 1
ATOM 710 C C . ARG A 1 93 ? -3.199 1.159 13.289 1 89.38 93 ARG A C 1
ATOM 712 O O . ARG A 1 93 ? -4.031 0.654 14.039 1 89.38 93 ARG A O 1
ATOM 719 N N . LYS A 1 94 ? -2.883 2.354 13.328 1 88.62 94 LYS A N 1
ATOM 720 C CA . LYS A 1 94 ? -3.416 3.244 14.359 1 88.62 94 LYS A CA 1
ATOM 721 C C . LYS A 1 94 ? -4.918 3.441 14.188 1 88.62 94 LYS A C 1
ATOM 723 O O . LYS A 1 94 ? -5.676 3.352 15.156 1 88.62 94 LYS A O 1
ATOM 728 N N . TYR A 1 95 ? -5.402 3.67 13.008 1 88.69 95 TYR A N 1
ATOM 729 C CA . TYR A 1 95 ? -6.789 4.086 12.812 1 88.69 95 TYR A CA 1
ATOM 730 C C . TYR A 1 95 ? -7.641 2.924 12.32 1 88.69 95 TYR A C 1
ATOM 732 O O . TYR A 1 95 ? -8.875 2.998 12.336 1 88.69 95 TYR A O 1
ATOM 740 N N . ASN A 1 96 ? -7.078 1.954 11.852 1 91.31 96 ASN A N 1
ATOM 741 C CA . ASN A 1 96 ? -7.699 0.71 11.406 1 91.31 96 ASN A CA 1
ATOM 742 C C . ASN A 1 96 ? -8.883 0.975 10.477 1 91.31 96 ASN A C 1
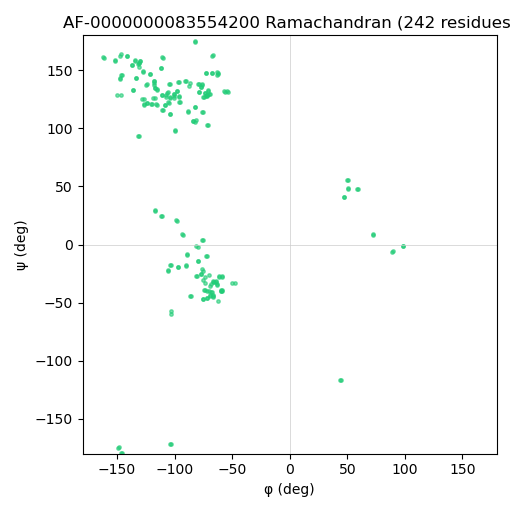ATOM 744 O O . ASN A 1 96 ? -9.984 0.487 10.711 1 91.31 96 ASN A O 1
ATOM 748 N N . PRO A 1 97 ? -8.617 1.679 9.461 1 90.19 97 PRO A N 1
ATOM 749 C CA . PRO A 1 97 ? -9.719 2.029 8.555 1 90.19 97 PRO A CA 1
ATOM 750 C C . PRO A 1 97 ? -10.281 0.818 7.812 1 90.19 97 PRO A C 1
ATOM 752 O O . PRO A 1 97 ? -9.562 -0.161 7.594 1 90.19 97 PRO A O 1
ATOM 755 N N . VAL A 1 98 ? -11.562 0.955 7.582 1 90.25 98 VAL A N 1
ATOM 756 C CA . VAL A 1 98 ? -12.195 0.056 6.621 1 90.25 98 VAL A CA 1
ATOM 757 C C . VAL A 1 98 ? -12.266 0.731 5.254 1 90.25 98 VAL A C 1
ATOM 759 O O . VAL A 1 98 ? -12.773 1.85 5.137 1 90.25 98 VAL A O 1
ATOM 762 N N . ILE A 1 99 ? -11.766 0.015 4.281 1 91.31 99 ILE A N 1
ATOM 763 C CA . ILE A 1 99 ? -11.68 0.612 2.953 1 91.31 99 ILE A CA 1
ATOM 764 C C . ILE A 1 99 ? -12.492 -0.217 1.962 1 91.31 99 ILE A C 1
ATOM 766 O O . ILE A 1 99 ? -12.289 -1.429 1.845 1 91.31 99 ILE A O 1
ATOM 770 N N . ASP A 1 100 ? -13.461 0.47 1.371 1 91.44 100 ASP A N 1
ATOM 771 C CA . ASP A 1 100 ? -14.07 -0.074 0.164 1 91.44 100 ASP A CA 1
ATOM 772 C C . ASP A 1 100 ? -13.25 0.277 -1.076 1 91.44 100 ASP A C 1
ATOM 774 O O . ASP A 1 100 ? -13.297 1.413 -1.553 1 91.44 100 ASP A O 1
ATOM 778 N N . TRP A 1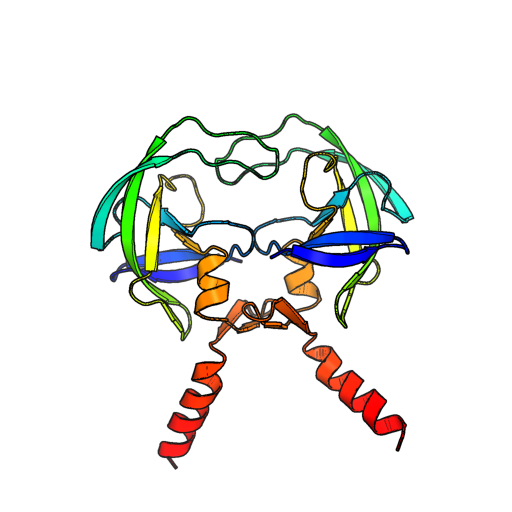 101 ? -12.555 -0.663 -1.63 1 92.88 101 TRP A N 1
ATOM 779 C CA . TRP A 1 101 ? -11.594 -0.428 -2.699 1 92.88 101 TRP A CA 1
ATOM 780 C C . TRP A 1 101 ? -12.297 -0.21 -4.031 1 92.88 101 TRP A C 1
ATOM 782 O O . TRP A 1 101 ? -11.75 0.428 -4.934 1 92.88 101 TRP A O 1
ATOM 792 N N . ARG A 1 102 ? -13.461 -0.719 -4.172 1 92.75 102 ARG A N 1
ATOM 793 C CA . ARG A 1 102 ? -14.227 -0.556 -5.406 1 92.75 102 ARG A CA 1
ATOM 794 C C . ARG A 1 102 ? -14.812 0.848 -5.504 1 92.75 102 ARG A C 1
ATOM 796 O O . ARG A 1 102 ? -14.648 1.526 -6.52 1 92.75 102 ARG A O 1
ATOM 803 N N . ASP A 1 103 ? -15.383 1.232 -4.43 1 91.94 103 ASP A N 1
ATOM 804 C CA . ASP A 1 103 ? -16 2.553 -4.418 1 91.94 103 ASP A CA 1
ATOM 805 C C . ASP A 1 103 ? -15.008 3.623 -3.973 1 91.94 103 ASP A C 1
ATOM 807 O O . ASP A 1 103 ? -15.297 4.82 -4.047 1 91.94 103 ASP A O 1
ATOM 811 N N . GLN A 1 104 ? -13.867 3.115 -3.523 1 93.19 104 GLN A N 1
ATOM 812 C CA . GLN A 1 104 ? -12.805 3.996 -3.061 1 93.19 104 GLN A CA 1
ATOM 813 C C . GLN A 1 104 ? -13.281 4.879 -1.911 1 93.19 104 GLN A C 1
ATOM 815 O O . GLN A 1 104 ? -13.109 6.102 -1.949 1 93.19 104 GLN A O 1
ATOM 820 N N . VAL A 1 105 ? -13.93 4.277 -0.936 1 92.25 105 VAL A N 1
ATOM 821 C CA . VAL A 1 105 ? -14.406 4.965 0.262 1 92.25 105 VAL A CA 1
ATOM 822 C C . VAL A 1 105 ? -13.711 4.391 1.495 1 92.25 105 VAL A C 1
ATOM 824 O O . VAL A 1 105 ? -13.586 3.172 1.638 1 92.25 105 VAL A O 1
ATOM 827 N N . ILE A 1 106 ? -13.266 5.285 2.336 1 91.44 106 ILE A N 1
ATOM 828 C CA . ILE A 1 106 ? -12.586 4.914 3.574 1 91.44 106 ILE A CA 1
ATOM 829 C C . ILE A 1 106 ? -13.469 5.273 4.77 1 91.44 106 ILE A C 1
ATOM 831 O O . ILE A 1 106 ? -13.969 6.395 4.867 1 91.44 106 ILE A O 1
ATOM 835 N N . THR A 1 107 ? -13.68 4.27 5.668 1 87.62 107 THR A N 1
ATOM 836 C CA . THR A 1 107 ? -14.484 4.504 6.867 1 87.62 107 THR A CA 1
ATOM 837 C C . THR A 1 107 ? -13.766 3.975 8.102 1 87.62 107 THR A C 1
ATOM 839 O O . THR A 1 107 ? -12.797 3.219 7.996 1 87.62 107 THR A O 1
ATOM 842 N N . SER A 1 108 ? -14.094 4.535 9.273 1 77.62 108 SER A N 1
ATOM 843 C CA . SER A 1 108 ? -13.578 4.023 10.539 1 77.62 108 SER A CA 1
ATOM 844 C C . SER A 1 108 ? -14.461 2.904 11.086 1 77.62 108 SER A C 1
ATOM 846 O O . SER A 1 108 ? -15.672 2.881 10.836 1 77.62 108 SER A O 1
ATOM 848 N N . VAL A 1 109 ? -13.773 1.84 11.633 1 60.38 109 VAL A N 1
ATOM 849 C CA . VAL A 1 109 ? -14.602 0.895 12.367 1 60.38 109 VAL A CA 1
ATOM 850 C C . VAL A 1 109 ? -15.242 1.594 13.562 1 60.38 109 VAL A C 1
ATOM 852 O O . VAL A 1 109 ? -16.391 1.307 13.922 1 60.38 109 VAL A O 1
ATOM 855 N N . GLU A 1 110 ? -14.422 2.275 14.258 1 54.94 110 GLU A N 1
ATOM 856 C CA . GLU A 1 110 ? -15.008 2.912 15.43 1 54.94 110 GLU A CA 1
ATOM 857 C C . GLU A 1 110 ? -16.125 3.875 15.039 1 54.94 110 GLU A C 1
ATOM 859 O O . GLU A 1 110 ? -17.078 4.062 15.789 1 54.94 110 GLU A O 1
ATOM 864 N N . GLU A 1 111 ? -16.016 4.52 14.148 1 48.5 111 GLU A N 1
ATOM 865 C CA . GLU A 1 111 ? -17.094 5.43 13.781 1 48.5 111 GLU A CA 1
ATOM 866 C C . GLU A 1 111 ? -18.266 4.668 13.18 1 48.5 111 GLU A C 1
ATOM 868 O O . GLU A 1 111 ? -19.391 5.191 13.117 1 48.5 111 GLU A O 1
ATOM 873 N N . GLU A 1 112 ? -18.141 3.523 12.547 1 44.47 112 GLU A N 1
ATOM 874 C CA . GLU A 1 112 ? -19.406 2.852 12.32 1 44.47 112 GLU A CA 1
ATOM 875 C C . GLU A 1 112 ? -20.25 2.816 13.594 1 44.47 112 GLU A C 1
ATOM 877 O O . GLU A 1 112 ? -21.484 2.832 13.531 1 44.47 112 GLU A O 1
ATOM 882 N N . VAL A 1 113 ? -19.609 2.729 14.641 1 35.22 113 VAL A N 1
ATOM 883 C CA . VAL A 1 113 ? -20.406 2.789 15.859 1 35.22 113 VAL A CA 1
ATOM 884 C C . VAL A 1 113 ? -20.922 4.211 16.062 1 35.22 113 VAL A C 1
ATOM 886 O O . VAL A 1 113 ? -22.062 4.41 16.5 1 35.22 113 VAL A O 1
ATOM 889 N N . LYS A 1 114 ? -20.047 5.188 15.906 1 37.16 114 LYS A N 1
ATOM 890 C CA . LYS A 1 114 ? -20.641 6.484 16.234 1 37.16 114 LYS A CA 1
ATOM 891 C C . LYS A 1 114 ? -21.641 6.918 15.164 1 37.16 114 LYS A C 1
ATOM 893 O O . LYS A 1 114 ? -22.531 7.719 15.438 1 37.16 114 LYS A O 1
ATOM 898 N N . ALA A 1 115 ? -21.344 6.707 14.016 1 37.28 115 ALA A N 1
ATOM 899 C CA . ALA A 1 115 ? -22.391 7.086 13.062 1 37.28 115 ALA A CA 1
ATOM 900 C C . ALA A 1 115 ? -23.672 6.324 13.336 1 37.28 115 ALA A C 1
ATOM 902 O O . ALA A 1 115 ? -24.781 6.863 13.164 1 37.28 115 ALA A O 1
ATOM 903 N N . ASN A 1 116 ? -23.484 5.141 13.648 1 35.94 116 ASN A N 1
ATOM 904 C CA . ASN A 1 116 ? -24.734 4.516 14.07 1 35.94 116 ASN A CA 1
ATOM 905 C C . ASN A 1 116 ? -25.297 5.176 15.32 1 35.94 116 ASN A C 1
ATOM 907 O O . ASN A 1 116 ? -26.5 5.125 15.562 1 35.94 116 ASN A O 1
ATOM 911 N N . ALA A 1 117 ? -24.453 5.648 16.219 1 35.62 117 ALA A N 1
ATOM 912 C CA . ALA A 1 117 ? -24.969 6.324 17.406 1 35.62 117 ALA A CA 1
ATOM 913 C C . ALA A 1 117 ? -25.578 7.68 17.047 1 35.62 117 ALA A C 1
ATOM 915 O O . ALA A 1 117 ? -26.562 8.102 17.641 1 35.62 117 ALA A O 1
ATOM 916 N N . LEU A 1 118 ? -24.906 8.406 16.125 1 35.81 118 LEU A N 1
ATOM 917 C CA . LEU A 1 118 ? -25.531 9.672 15.75 1 35.81 118 LEU A CA 1
ATOM 918 C C . LEU A 1 118 ? -26.812 9.445 14.977 1 35.81 118 LEU A C 1
ATOM 920 O O . LEU A 1 118 ? -27.734 10.273 15.023 1 35.81 118 LEU A O 1
ATOM 924 N N . ILE A 1 119 ? -26.781 8.406 14.219 1 39.34 119 ILE A N 1
ATOM 925 C CA . ILE A 1 119 ? -28.078 8.203 13.578 1 39.34 119 ILE A CA 1
ATOM 926 C C . ILE A 1 119 ? -29.125 7.832 14.625 1 39.34 119 ILE A C 1
ATOM 928 O O . ILE A 1 119 ? -30.312 8.055 14.422 1 39.34 119 ILE A O 1
ATOM 932 N N . THR A 1 120 ? -28.594 7.18 15.586 1 36.72 120 THR A N 1
ATOM 933 C CA . THR A 1 120 ? -29.625 6.797 16.547 1 36.72 120 THR A CA 1
ATOM 934 C C . THR A 1 120 ? -30.047 7.992 17.391 1 36.72 120 THR A C 1
ATOM 936 O O . THR A 1 120 ? -31.047 7.934 18.109 1 36.72 120 THR A O 1
ATOM 939 N N . MET A 1 121 ? -29.203 8.984 17.5 1 33.19 121 MET A N 1
ATOM 940 C CA . MET A 1 121 ? -29.734 10.016 18.391 1 33.19 121 MET A CA 1
ATOM 941 C C . MET A 1 121 ? -30.859 10.797 17.703 1 33.19 121 MET A C 1
ATOM 943 O O . MET A 1 121 ? -31.609 11.523 18.359 1 33.19 121 MET A O 1
ATOM 947 N N . ASP A 1 122 ? -30.75 10.969 16.375 1 34.84 122 ASP A N 1
ATOM 948 C CA . ASP A 1 122 ? -31.875 11.797 15.938 1 34.84 122 ASP A CA 1
ATOM 949 C C . ASP A 1 122 ? -33.156 10.984 15.898 1 34.84 122 ASP A C 1
ATOM 951 O O . ASP A 1 122 ? -34.219 11.523 15.57 1 34.84 122 ASP A O 1
ATOM 955 N N . SER A 1 123 ? -33.125 9.672 16.328 1 30.8 123 SER A N 1
ATOM 956 C CA . SER A 1 123 ? -34.562 9.367 16.5 1 30.8 123 SER A CA 1
ATOM 957 C C . SER A 1 123 ? -35.062 9.922 17.828 1 30.8 123 SER A C 1
ATOM 959 O O . SER A 1 123 ? -34.312 10.008 18.812 1 30.8 123 SER A O 1
ATOM 961 N N . MET B 1 1 ? 2.17 -4.441 5.734 1 89.88 1 MET B N 1
ATOM 962 C CA . MET B 1 1 ? 1.755 -5.668 6.414 1 89.88 1 MET B CA 1
ATOM 963 C C . MET B 1 1 ? 2.197 -6.898 5.633 1 89.88 1 MET B C 1
ATOM 965 O O . MET B 1 1 ? 2.086 -6.934 4.406 1 89.88 1 MET B O 1
ATOM 969 N N . LEU B 1 2 ? 2.781 -7.773 6.383 1 93.5 2 LEU B N 1
ATOM 970 C CA . LEU B 1 2 ? 3.186 -9.055 5.812 1 93.5 2 LEU B CA 1
ATOM 971 C C . LEU B 1 2 ? 2.268 -10.18 6.293 1 93.5 2 LEU B C 1
ATOM 973 O O . LEU B 1 2 ? 1.953 -10.266 7.48 1 93.5 2 LEU B O 1
ATOM 977 N N . LYS B 1 3 ? 1.802 -10.945 5.289 1 95.38 3 LYS B N 1
ATOM 978 C CA . LYS B 1 3 ? 0.897 -12.055 5.594 1 95.38 3 LYS B CA 1
ATOM 979 C C . LYS B 1 3 ? 1.439 -13.375 5.047 1 95.38 3 LYS B C 1
ATOM 981 O O . LYS B 1 3 ? 1.968 -13.422 3.936 1 95.38 3 LYS B O 1
ATOM 986 N N . SER B 1 4 ? 1.268 -14.336 5.93 1 96.5 4 SER B N 1
ATOM 987 C CA . SER B 1 4 ? 1.546 -15.672 5.418 1 96.5 4 SER B CA 1
ATOM 988 C C . SER B 1 4 ? 0.4 -16.188 4.551 1 96.5 4 SER B C 1
ATOM 990 O O . SER B 1 4 ? -0.771 -15.977 4.875 1 96.5 4 SER B O 1
ATOM 992 N N . GLY B 1 5 ? 0.757 -16.766 3.436 1 95.19 5 GLY B N 1
ATOM 993 C CA . GLY B 1 5 ? -0.216 -17.375 2.545 1 95.19 5 GLY B CA 1
ATOM 994 C C . GLY B 1 5 ? 0.322 -18.594 1.818 1 95.19 5 GLY B C 1
ATOM 995 O O . GLY B 1 5 ? 1.366 -19.141 2.189 1 95.19 5 GLY B O 1
ATOM 996 N N . VAL B 1 6 ? -0.55 -19.141 0.99 1 94.44 6 VAL B N 1
ATOM 997 C CA . VAL B 1 6 ? -0.173 -20.281 0.156 1 94.44 6 VAL B CA 1
ATOM 998 C C . VAL B 1 6 ? -0.435 -19.953 -1.312 1 94.44 6 VAL B C 1
ATOM 1000 O O . VAL B 1 6 ? -1.541 -19.547 -1.677 1 94.44 6 VAL B O 1
ATOM 1003 N N . MET B 1 7 ? 0.657 -20.047 -2.047 1 91.38 7 MET B N 1
ATOM 1004 C CA . MET B 1 7 ? 0.539 -19.859 -3.49 1 91.38 7 MET B CA 1
ATOM 1005 C C . MET B 1 7 ? 0.908 -21.141 -4.234 1 91.38 7 MET B C 1
ATOM 1007 O O . MET B 1 7 ? 2.041 -21.609 -4.141 1 91.38 7 MET B O 1
ATOM 1011 N N . ASN B 1 8 ? -0.054 -21.594 -4.973 1 89.88 8 ASN B N 1
ATOM 1012 C CA . ASN B 1 8 ? 0.163 -22.828 -5.727 1 89.88 8 ASN B CA 1
ATOM 1013 C C . ASN B 1 8 ? 0.791 -23.906 -4.855 1 89.88 8 ASN B C 1
ATOM 1015 O O . ASN B 1 8 ? 1.759 -24.547 -5.266 1 89.88 8 ASN B O 1
ATOM 1019 N N . GLY B 1 9 ? 0.32 -23.969 -3.701 1 89.44 9 GLY B N 1
ATOM 1020 C CA . GLY B 1 9 ? 0.722 -25.031 -2.807 1 89.44 9 GLY B CA 1
ATOM 1021 C C . GLY B 1 9 ? 1.945 -24.703 -1.977 1 89.44 9 GLY B C 1
ATOM 1022 O O . GLY B 1 9 ? 2.316 -25.453 -1.071 1 89.44 9 GLY B O 1
ATOM 1023 N N . ASN B 1 10 ? 2.617 -23.594 -2.184 1 93.25 10 ASN B N 1
ATOM 1024 C CA . ASN B 1 10 ? 3.805 -23.188 -1.442 1 93.25 10 ASN B CA 1
ATOM 1025 C C . ASN B 1 10 ? 3.484 -22.094 -0.437 1 93.25 10 ASN B C 1
ATOM 1027 O O . ASN B 1 10 ? 2.727 -21.156 -0.742 1 93.25 10 ASN B O 1
ATOM 1031 N N . VAL B 1 11 ? 4.082 -22.266 0.723 1 95.69 11 VAL B N 1
ATOM 1032 C CA . VAL B 1 11 ? 3.938 -21.203 1.715 1 95.69 11 VAL B CA 1
ATOM 1033 C C . VAL B 1 11 ? 4.734 -19.984 1.277 1 95.69 11 VAL B C 1
ATOM 1035 O O . VAL B 1 11 ? 5.895 -20.094 0.877 1 95.69 11 VAL B O 1
ATOM 1038 N N . VAL B 1 12 ? 4.094 -18.875 1.347 1 95.38 12 VAL B N 1
ATOM 1039 C CA . VAL B 1 12 ? 4.723 -17.641 0.904 1 95.38 12 VAL B CA 1
ATOM 1040 C C . VAL B 1 12 ? 4.426 -16.516 1.902 1 95.38 12 VAL B C 1
ATOM 1042 O O . VAL B 1 12 ? 3.428 -16.578 2.627 1 95.38 12 VAL B O 1
ATOM 1045 N N . ASN B 1 13 ? 5.324 -15.531 1.92 1 96.56 13 ASN B N 1
ATOM 1046 C CA . ASN B 1 13 ? 5.074 -14.266 2.592 1 96.56 13 ASN B CA 1
ATOM 1047 C C . ASN B 1 13 ? 4.559 -13.203 1.62 1 96.56 13 ASN B C 1
ATOM 1049 O O . ASN B 1 13 ? 5.207 -12.914 0.615 1 96.56 13 ASN B O 1
ATOM 1053 N N . VAL B 1 14 ? 3.387 -12.68 1.938 1 95.5 14 VAL B N 1
ATOM 1054 C CA . VAL B 1 14 ? 2.711 -11.75 1.034 1 95.5 14 VAL B CA 1
ATOM 1055 C C . VAL B 1 14 ? 2.752 -10.336 1.613 1 95.5 14 VAL B C 1
ATOM 1057 O O . VAL B 1 14 ? 2.281 -10.102 2.729 1 95.5 14 VAL B O 1
ATOM 1060 N N . MET B 1 15 ? 3.348 -9.453 0.882 1 95.19 15 MET B N 1
ATOM 1061 C CA . MET B 1 15 ? 3.268 -8.039 1.224 1 95.19 15 MET B CA 1
ATOM 1062 C C . MET B 1 15 ? 1.97 -7.426 0.708 1 95.19 15 MET B C 1
ATOM 1064 O O . MET B 1 15 ? 1.692 -7.469 -0.492 1 95.19 15 MET B O 1
ATOM 1068 N N . ILE B 1 16 ? 1.132 -6.93 1.602 1 94.81 16 ILE B N 1
ATOM 1069 C CA . ILE B 1 16 ? -0.093 -6.219 1.253 1 94.81 16 ILE B CA 1
ATOM 1070 C C . ILE B 1 16 ? 0.232 -4.766 0.917 1 94.81 16 ILE B C 1
ATOM 1072 O O . ILE B 1 16 ? 0.576 -3.98 1.802 1 94.81 16 ILE B O 1
ATOM 1076 N N . ASP B 1 17 ? 0.152 -4.48 -0.402 1 93.62 17 ASP B N 1
ATOM 1077 C CA . ASP B 1 17 ? 0.634 -3.184 -0.866 1 93.62 17 ASP B CA 1
ATOM 1078 C C . ASP B 1 17 ? -0.39 -2.51 -1.776 1 93.62 17 ASP B C 1
ATOM 1080 O O . ASP B 1 17 ? -0.341 -2.666 -2.998 1 93.62 17 ASP B O 1
ATOM 1084 N N . SER B 1 18 ? -1.2 -1.684 -1.127 1 93.94 18 SER B N 1
ATOM 1085 C CA . SER B 1 18 ? -2.252 -1.003 -1.874 1 93.94 18 SER B CA 1
ATOM 1086 C C . SER B 1 18 ? -1.676 0.09 -2.768 1 93.94 18 SER B C 1
ATOM 1088 O O . SER B 1 18 ? -2.381 0.645 -3.613 1 93.94 18 SER B O 1
ATOM 1090 N N . GLY B 1 19 ? -0.443 0.417 -2.639 1 92.25 19 GLY B N 1
ATOM 1091 C CA . GLY B 1 19 ? 0.199 1.422 -3.471 1 92.25 19 GLY B CA 1
ATOM 1092 C C . GLY B 1 19 ? 0.824 0.845 -4.727 1 92.25 19 GLY B C 1
ATOM 1093 O O . GLY B 1 19 ? 1.166 1.584 -5.652 1 92.25 19 GLY B O 1
ATOM 1094 N N . ALA B 1 20 ? 1.047 -0.432 -4.742 1 92.19 20 ALA B N 1
ATOM 1095 C CA . ALA B 1 20 ? 1.64 -1.081 -5.906 1 92.19 20 ALA B CA 1
ATOM 1096 C C . ALA B 1 20 ? 0.633 -1.177 -7.051 1 92.19 20 ALA B C 1
ATOM 1098 O O . ALA B 1 20 ? -0.461 -1.72 -6.879 1 92.19 20 ALA B O 1
ATOM 1099 N N . THR B 1 21 ? 1.058 -0.759 -8.227 1 90.19 21 THR B N 1
ATOM 1100 C CA . THR B 1 21 ? 0.146 -0.72 -9.359 1 90.19 21 THR B CA 1
ATOM 1101 C C . THR B 1 21 ? -0.017 -2.109 -9.969 1 90.19 21 THR B C 1
ATOM 1103 O O . THR B 1 21 ? -0.916 -2.334 -10.789 1 90.19 21 THR B O 1
ATOM 1106 N N . THR B 1 22 ? 0.854 -2.973 -9.594 1 89.38 22 THR B N 1
ATOM 1107 C CA . THR B 1 22 ? 0.762 -4.355 -10.039 1 89.38 22 THR B CA 1
ATOM 1108 C C . THR B 1 22 ? 1.14 -5.316 -8.914 1 89.38 22 THR B C 1
ATOM 1110 O O . THR B 1 22 ? 1.678 -4.898 -7.891 1 89.38 22 THR B O 1
ATOM 1113 N N . SER B 1 23 ? 0.771 -6.5 -9.086 1 91.31 23 SER B N 1
ATOM 1114 C CA . SER B 1 23 ? 1.189 -7.555 -8.164 1 91.31 23 SER B CA 1
ATOM 1115 C C . SER B 1 23 ? 2.406 -8.305 -8.703 1 91.31 23 SER B C 1
ATOM 1117 O O . SER B 1 23 ? 2.506 -8.555 -9.906 1 91.31 23 SER B O 1
ATOM 1119 N N . LEU B 1 24 ? 3.248 -8.578 -7.809 1 91.44 24 LEU B N 1
ATOM 1120 C CA . LEU B 1 24 ? 4.469 -9.297 -8.164 1 91.44 24 LEU B CA 1
ATOM 1121 C C . LEU B 1 24 ? 4.578 -10.602 -7.383 1 91.44 24 LEU B C 1
ATOM 1123 O O . LEU B 1 24 ? 4.227 -10.656 -6.203 1 91.44 24 LEU B O 1
ATOM 1127 N N . PHE B 1 25 ? 5.152 -11.562 -8.055 1 90.81 25 PHE B N 1
ATOM 1128 C CA . PHE B 1 25 ? 5.477 -12.836 -7.426 1 90.81 25 PHE B CA 1
ATOM 1129 C C . PHE B 1 25 ? 6.945 -13.195 -7.637 1 90.81 25 PHE B C 1
ATOM 1131 O O . PHE B 1 25 ? 7.523 -12.859 -8.672 1 90.81 25 PHE B O 1
ATOM 1138 N N . CYS B 1 26 ? 7.426 -13.867 -6.695 1 90.94 26 CYS B N 1
ATOM 1139 C CA . CYS B 1 26 ? 8.789 -14.352 -6.855 1 90.94 26 CYS B CA 1
ATOM 1140 C C . CYS B 1 26 ? 8.891 -15.32 -8.031 1 90.94 26 CYS B C 1
ATOM 1142 O O . CYS B 1 26 ? 7.973 -16.109 -8.273 1 90.94 26 CYS B O 1
ATOM 1144 N N . VAL B 1 27 ? 10.008 -15.258 -8.656 1 87.38 27 VAL B N 1
ATOM 1145 C CA . VAL B 1 27 ? 10.25 -16.109 -9.82 1 87.38 27 VAL B CA 1
ATOM 1146 C C . VAL B 1 27 ? 10.062 -17.578 -9.43 1 87.38 27 VAL B C 1
ATOM 1148 O O . VAL B 1 27 ? 10.523 -18.016 -8.375 1 87.38 27 VAL B 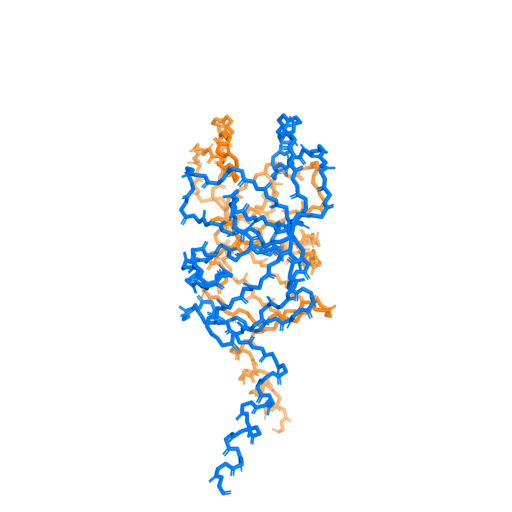O 1
ATOM 1151 N N . GLY B 1 28 ? 9.281 -18.312 -10.281 1 83.56 28 GLY B N 1
ATOM 1152 C CA . GLY B 1 28 ? 9.109 -19.734 -10.078 1 83.56 28 GLY B CA 1
ATOM 1153 C C . GLY B 1 28 ? 7.824 -20.094 -9.352 1 83.56 28 GLY B C 1
ATOM 1154 O O . GLY B 1 28 ? 7.5 -21.266 -9.18 1 83.56 28 GLY B O 1
ATOM 1155 N N . MET B 1 29 ? 7.07 -19.141 -8.984 1 82 29 MET B N 1
ATOM 1156 C CA . MET B 1 29 ? 5.887 -19.406 -8.172 1 82 29 MET B CA 1
ATOM 1157 C C . MET B 1 29 ? 4.637 -19.5 -9.047 1 82 29 MET B C 1
ATOM 1159 O O . MET B 1 29 ? 3.607 -20.016 -8.609 1 82 29 MET B O 1
ATOM 1163 N N . GLY B 1 30 ? 4.75 -18.969 -10.18 1 79.62 30 GLY B N 1
ATOM 1164 C CA . GLY B 1 30 ? 3.59 -19.016 -11.055 1 79.62 30 GLY B CA 1
ATOM 1165 C C . GLY B 1 30 ? 3.324 -20.391 -11.633 1 79.62 30 GLY B C 1
ATOM 1166 O O . GLY B 1 30 ? 4.227 -21.219 -11.695 1 79.62 30 GLY B O 1
ATOM 1167 N N . SER B 1 31 ? 2.092 -20.734 -11.867 1 76 31 SER B N 1
ATOM 1168 C CA . SER B 1 31 ? 1.709 -22.031 -12.422 1 76 31 SER B CA 1
ATOM 1169 C C . SER B 1 31 ? 1.745 -22.016 -13.945 1 76 31 SER B C 1
ATOM 1171 O O . SER B 1 31 ? 2.16 -22.984 -14.57 1 76 31 SER B O 1
ATOM 1173 N N . CYS B 1 32 ? 1.204 -20.922 -14.484 1 74.94 32 CYS B N 1
ATOM 1174 C CA . CYS B 1 32 ? 1.144 -20.875 -15.938 1 74.94 32 CYS B CA 1
ATOM 1175 C C . CYS B 1 32 ? 1.781 -19.609 -16.469 1 74.94 32 CYS B C 1
ATOM 1177 O O . CYS B 1 32 ? 1.502 -18.516 -15.977 1 74.94 32 CYS B O 1
ATOM 1179 N N . VAL B 1 33 ? 2.836 -19.859 -17.297 1 66 33 VAL B N 1
ATOM 1180 C CA . VAL B 1 33 ? 3.422 -18.719 -18 1 66 33 VAL B CA 1
ATOM 1181 C C . VAL B 1 33 ? 2.502 -18.281 -19.141 1 66 33 VAL B C 1
ATOM 1183 O O . VAL B 1 33 ? 2.146 -19.094 -20 1 66 33 VAL B O 1
ATOM 1186 N N . VAL B 1 34 ? 2.24 -17.125 -19.094 1 71.12 34 VAL B N 1
ATOM 1187 C CA . VAL B 1 34 ? 1.32 -16.625 -20.109 1 71.12 34 VAL B CA 1
ATOM 1188 C C . VAL B 1 34 ? 2.096 -15.875 -21.188 1 71.12 34 VAL B C 1
ATOM 1190 O O . VAL B 1 34 ? 1.953 -16.156 -22.375 1 71.12 34 VAL B O 1
ATOM 1193 N N . HIS B 1 35 ? 2.816 -14.883 -20.766 1 84.88 35 HIS B N 1
ATOM 1194 C CA . HIS B 1 35 ? 3.424 -13.992 -21.75 1 84.88 35 HIS B CA 1
ATOM 1195 C C . HIS B 1 35 ? 4.734 -13.406 -21.234 1 84.88 35 HIS B C 1
ATOM 1197 O O . HIS B 1 35 ? 4.82 -13.008 -20.062 1 84.88 35 HIS B O 1
ATOM 1203 N N . GLU B 1 36 ? 5.832 -13.531 -22.094 1 88.62 36 GLU B N 1
ATOM 1204 C CA . GLU B 1 36 ? 7.086 -12.852 -21.781 1 88.62 36 GLU B CA 1
ATOM 1205 C C . GLU B 1 36 ? 7.027 -11.375 -22.156 1 88.62 36 GLU B C 1
ATOM 1207 O O . GLU B 1 36 ? 6.445 -11.023 -23.188 1 88.62 36 GLU B O 1
ATOM 1212 N N . LYS B 1 37 ? 7.559 -10.578 -21.266 1 91.75 37 LYS B N 1
ATOM 1213 C CA . LYS B 1 37 ? 7.586 -9.141 -21.547 1 91.75 37 LYS B CA 1
ATOM 1214 C C . LYS B 1 37 ? 8.766 -8.469 -20.844 1 91.75 37 LYS B C 1
ATOM 1216 O O . LYS B 1 37 ? 9.398 -9.062 -19.969 1 91.75 37 LYS B O 1
ATOM 1221 N N . THR B 1 38 ? 9.078 -7.34 -21.422 1 93.88 38 THR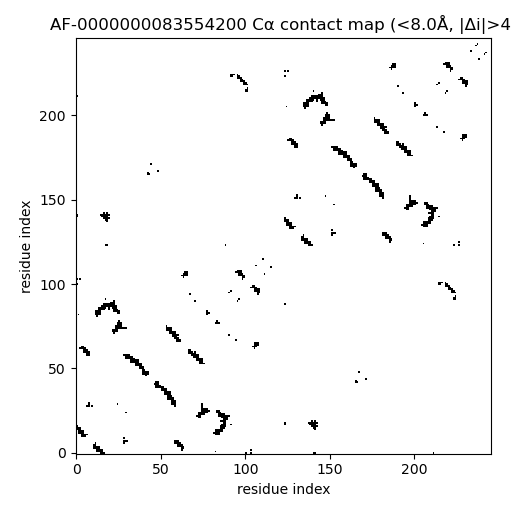 B N 1
ATOM 1222 C CA . THR B 1 38 ? 10.055 -6.473 -20.781 1 93.88 38 THR B CA 1
ATOM 1223 C C . THR B 1 38 ? 9.359 -5.34 -20.031 1 93.88 38 THR B C 1
ATOM 1225 O O . THR B 1 38 ? 8.508 -4.648 -20.594 1 93.88 38 THR B O 1
ATOM 1228 N N . VAL B 1 39 ? 9.766 -5.289 -18.734 1 90 39 VAL B N 1
ATOM 1229 C CA . VAL B 1 39 ? 9.094 -4.273 -17.938 1 90 39 VAL B CA 1
ATOM 1230 C C . VAL B 1 39 ? 10.133 -3.445 -17.172 1 90 39 VAL B C 1
ATOM 1232 O O . VAL B 1 39 ? 11.297 -3.84 -17.078 1 90 39 VAL B O 1
ATOM 1235 N N . ARG B 1 40 ? 9.656 -2.205 -16.844 1 88.44 40 ARG B N 1
ATOM 1236 C CA . ARG B 1 40 ? 10.359 -1.358 -15.883 1 88.44 40 ARG B CA 1
ATOM 1237 C C . ARG B 1 40 ? 9.492 -1.074 -14.664 1 88.44 40 ARG B C 1
ATOM 1239 O O . ARG B 1 40 ? 8.273 -0.936 -14.773 1 88.44 40 ARG B O 1
ATOM 1246 N N . ILE B 1 41 ? 10.141 -1.08 -13.547 1 83.12 41 ILE B N 1
ATOM 1247 C CA . ILE B 1 41 ? 9.453 -0.681 -12.32 1 83.12 41 ILE B CA 1
ATOM 1248 C C . ILE B 1 41 ? 9.82 0.758 -11.969 1 83.12 41 ILE B C 1
ATOM 1250 O O . ILE B 1 41 ? 10.984 1.148 -12.07 1 83.12 41 ILE B O 1
ATOM 1254 N N . VAL B 1 42 ? 8.852 1.54 -11.727 1 82.94 42 VAL B N 1
ATOM 1255 C CA . VAL B 1 42 ? 9.047 2.918 -11.289 1 82.94 42 VAL B CA 1
ATOM 1256 C C . VAL B 1 42 ? 8.734 3.035 -9.797 1 82.94 42 VAL B C 1
ATOM 1258 O O . VAL B 1 42 ? 7.641 2.676 -9.352 1 82.94 42 VAL B O 1
ATOM 1261 N N . GLY B 1 43 ? 9.688 3.465 -9.102 1 77.56 43 GLY B N 1
ATOM 1262 C CA . GLY B 1 43 ? 9.484 3.656 -7.672 1 77.56 43 GLY B CA 1
ATOM 1263 C C . GLY B 1 43 ? 8.805 4.969 -7.336 1 77.56 43 GLY B C 1
ATOM 1264 O O . GLY B 1 43 ? 8.57 5.797 -8.219 1 77.56 43 GLY B O 1
ATOM 1265 N N . TYR B 1 44 ? 8.484 5.168 -6.027 1 70.94 44 TYR B N 1
ATOM 1266 C CA . TYR B 1 44 ? 7.84 6.383 -5.547 1 70.94 44 TYR B CA 1
ATOM 1267 C C . TYR B 1 44 ? 8.688 7.609 -5.852 1 70.94 44 TYR B C 1
ATOM 1269 O O . TYR B 1 44 ? 8.164 8.719 -5.98 1 70.94 44 TYR B O 1
ATOM 1277 N N . ASP B 1 45 ? 10.023 7.41 -5.949 1 71.62 45 ASP B N 1
ATOM 1278 C CA . ASP B 1 45 ? 10.961 8.508 -6.152 1 71.62 45 ASP B CA 1
ATOM 1279 C C . ASP B 1 45 ? 11.258 8.711 -7.637 1 71.62 45 ASP B C 1
ATOM 1281 O O . ASP B 1 45 ? 12.18 9.445 -7.996 1 71.62 45 ASP B O 1
ATOM 1285 N N . ASN B 1 46 ? 10.547 8.055 -8.406 1 76.62 46 ASN B N 1
ATOM 1286 C CA . ASN B 1 46 ? 10.656 8.148 -9.859 1 76.62 46 ASN B CA 1
ATOM 1287 C C . ASN B 1 46 ? 11.93 7.488 -10.375 1 76.62 46 ASN B C 1
ATOM 1289 O O . ASN B 1 46 ? 12.336 7.715 -11.516 1 76.62 46 ASN B O 1
ATOM 1293 N N . VAL B 1 47 ? 12.539 6.867 -9.523 1 74.38 47 VAL B N 1
ATOM 1294 C CA . VAL B 1 47 ? 13.656 6.059 -9.992 1 74.38 47 VAL B CA 1
ATOM 1295 C C . VAL B 1 47 ? 13.133 4.875 -10.805 1 74.38 47 VAL B C 1
ATOM 1297 O O . VAL B 1 47 ? 12.219 4.172 -10.367 1 74.38 47 VAL B O 1
ATOM 1300 N N . VAL B 1 48 ? 13.68 4.719 -11.938 1 80.38 48 VAL B N 1
ATOM 1301 C CA . VAL B 1 48 ? 13.219 3.68 -12.852 1 80.38 48 VAL B CA 1
ATOM 1302 C C . VAL B 1 48 ? 14.25 2.551 -12.906 1 80.38 48 VAL B C 1
ATOM 1304 O O . VAL B 1 48 ? 15.445 2.801 -13.039 1 80.38 48 VAL B O 1
ATOM 1307 N N . SER B 1 49 ? 13.703 1.418 -12.672 1 81.62 49 SER B N 1
ATOM 1308 C CA . SER B 1 49 ? 14.594 0.267 -12.781 1 81.62 49 SER B CA 1
ATOM 1309 C C . SER B 1 49 ? 15.062 0.066 -14.219 1 81.62 49 SER B C 1
ATOM 1311 O O . SER B 1 49 ? 14.484 0.633 -15.156 1 81.62 49 SER B O 1
ATOM 1313 N N . ASP B 1 50 ? 16.125 -0.714 -14.328 1 85.81 50 ASP B N 1
ATOM 1314 C CA . ASP B 1 50 ? 16.5 -1.163 -15.672 1 85.81 50 ASP B CA 1
ATOM 1315 C C . ASP B 1 50 ? 15.406 -2.033 -16.281 1 85.81 50 ASP B C 1
ATOM 1317 O O . ASP B 1 50 ? 14.648 -2.686 -15.562 1 85.81 50 ASP B O 1
ATOM 1321 N N . PRO B 1 51 ? 15.359 -1.891 -17.641 1 92.06 51 PRO B N 1
ATOM 1322 C CA . PRO B 1 51 ? 14.43 -2.838 -18.266 1 92.06 51 PRO B CA 1
ATOM 1323 C C . PRO B 1 51 ? 14.727 -4.289 -17.891 1 92.06 51 PRO B C 1
ATOM 1325 O O . PRO B 1 51 ? 15.883 -4.711 -17.922 1 92.06 51 PRO B O 1
ATOM 1328 N N . THR B 1 52 ? 13.719 -4.977 -17.516 1 89.38 52 THR B N 1
ATOM 1329 C CA . THR B 1 52 ? 13.883 -6.348 -17.047 1 89.38 52 THR B CA 1
ATOM 1330 C C . THR B 1 52 ? 12.938 -7.285 -17.797 1 89.38 52 THR B C 1
ATOM 1332 O O . THR B 1 52 ? 11.734 -7.023 -17.875 1 89.38 52 THR B O 1
ATOM 1335 N N . ARG B 1 53 ? 13.555 -8.336 -18.391 1 92.56 53 ARG B N 1
ATOM 1336 C CA . ARG B 1 53 ? 12.727 -9.367 -19 1 92.56 53 ARG B CA 1
ATOM 1337 C C . ARG B 1 53 ? 12.039 -10.227 -17.938 1 92.56 53 ARG B C 1
ATOM 1339 O O . ARG B 1 53 ? 12.688 -10.688 -17 1 92.56 53 ARG B O 1
ATOM 1346 N N . THR B 1 54 ? 10.734 -10.336 -18.094 1 91.94 54 THR B N 1
ATOM 1347 C CA . THR B 1 54 ? 9.961 -11.117 -17.125 1 91.94 54 THR B CA 1
ATOM 1348 C C . THR B 1 54 ? 8.758 -11.773 -17.812 1 91.94 54 THR B C 1
ATOM 1350 O O . THR B 1 54 ? 8.703 -11.852 -19.031 1 91.94 54 THR B O 1
ATOM 1353 N N . ARG B 1 55 ? 7.895 -12.422 -16.984 1 91.31 55 ARG B N 1
ATOM 1354 C CA . ARG B 1 55 ? 6.738 -13.164 -17.484 1 91.31 55 ARG B CA 1
ATOM 1355 C C . ARG B 1 55 ? 5.484 -12.828 -16.688 1 91.31 55 ARG B C 1
ATOM 1357 O O . ARG B 1 55 ? 5.543 -12.633 -15.477 1 91.31 55 ARG B O 1
ATOM 1364 N N . ASP B 1 56 ? 4.391 -12.789 -17.469 1 91.31 56 ASP B N 1
ATOM 1365 C CA . ASP B 1 56 ? 3.084 -12.852 -16.828 1 91.31 56 ASP B CA 1
ATOM 1366 C C . ASP B 1 56 ? 2.73 -14.289 -16.438 1 91.31 56 ASP B C 1
ATOM 1368 O O . ASP B 1 56 ? 2.891 -15.203 -17.25 1 91.31 56 ASP B O 1
ATOM 1372 N N . VAL B 1 57 ? 2.322 -14.367 -15.219 1 88.81 57 VAL B N 1
ATOM 1373 C CA . VAL B 1 57 ? 1.934 -15.695 -14.75 1 88.81 57 VAL B CA 1
ATOM 1374 C C . VAL B 1 57 ? 0.607 -15.602 -13.992 1 88.81 57 VAL B C 1
ATOM 1376 O O . VAL B 1 57 ? 0.158 -14.508 -13.641 1 88.81 57 VAL B O 1
ATOM 1379 N N . THR B 1 58 ? 0 -16.75 -13.938 1 87.38 58 THR B N 1
ATOM 1380 C CA . THR B 1 58 ? -1.19 -16.859 -13.102 1 87.38 58 THR B CA 1
ATOM 1381 C C . THR B 1 58 ? -0.933 -17.75 -11.898 1 87.38 58 THR B C 1
ATOM 1383 O O . THR B 1 58 ? -0.013 -18.578 -11.922 1 87.38 58 THR B O 1
ATOM 1386 N N . GLY B 1 59 ? -1.648 -17.469 -10.859 1 87.56 59 GLY B N 1
ATOM 1387 C CA . GLY B 1 59 ? -1.58 -18.297 -9.672 1 87.56 59 GLY B CA 1
ATOM 1388 C C . GLY B 1 59 ? -2.76 -18.109 -8.742 1 87.56 59 GLY B C 1
ATOM 1389 O O . GLY B 1 59 ? -3.59 -17.219 -8.953 1 87.56 59 GLY B O 1
ATOM 1390 N N . THR B 1 60 ? -2.867 -19.141 -7.926 1 89.56 60 THR B N 1
ATOM 1391 C CA . THR B 1 60 ? -3.873 -19.078 -6.871 1 89.56 60 THR B CA 1
ATOM 1392 C C . THR B 1 60 ? -3.221 -18.797 -5.52 1 89.56 60 THR B C 1
ATOM 1394 O O . THR B 1 60 ? -2.26 -19.453 -5.137 1 89.56 60 THR B O 1
ATOM 1397 N N . LEU B 1 61 ? -3.719 -17.75 -4.871 1 92 61 LEU B N 1
ATOM 1398 C CA . LEU B 1 61 ? -3.193 -17.328 -3.576 1 92 61 LEU B CA 1
ATOM 1399 C C . LEU B 1 61 ? -4.266 -17.438 -2.496 1 92 61 LEU B C 1
ATOM 1401 O O . LEU B 1 61 ? -5.402 -17 -2.699 1 92 61 LEU B O 1
ATOM 1405 N N . THR B 1 62 ? -3.932 -18.125 -1.48 1 92.56 62 THR B N 1
ATOM 1406 C CA . THR B 1 62 ? -4.809 -18.156 -0.316 1 92.56 62 THR B CA 1
ATOM 1407 C C . THR B 1 62 ? -4.129 -17.516 0.892 1 92.56 62 THR B C 1
ATOM 1409 O O . THR B 1 62 ? -2.936 -17.734 1.123 1 92.56 62 THR B O 1
ATOM 1412 N N . MET B 1 63 ? -4.789 -16.734 1.519 1 92.19 63 MET B N 1
ATOM 1413 C CA . MET B 1 63 ? -4.332 -16.125 2.77 1 92.19 63 MET B CA 1
ATOM 1414 C C . MET B 1 63 ? -5.504 -15.875 3.713 1 92.19 63 MET B C 1
ATOM 1416 O O . MET B 1 63 ? -6.57 -15.445 3.277 1 92.19 63 MET B O 1
ATOM 1420 N N . ASP B 1 64 ? -5.16 -16.109 5.023 1 90.12 64 ASP B N 1
ATOM 1421 C CA . ASP B 1 64 ? -6.258 -16.094 5.988 1 90.12 64 ASP B CA 1
ATOM 1422 C C . ASP B 1 64 ? -7.473 -16.844 5.453 1 90.12 64 ASP B C 1
ATOM 1424 O O . ASP B 1 64 ? -7.363 -18 5.047 1 90.12 64 ASP B O 1
ATOM 1428 N N . ASN B 1 65 ? -8.602 -16.328 5.211 1 80.75 65 ASN B N 1
ATOM 1429 C CA . ASN B 1 65 ? -9.797 -16.984 4.703 1 80.75 65 ASN B CA 1
ATOM 1430 C C . ASN B 1 65 ? -10.219 -16.438 3.346 1 80.75 65 ASN B C 1
ATOM 1432 O O . ASN B 1 65 ? -11.398 -16.453 3.004 1 80.75 65 ASN B O 1
ATOM 1436 N N . MET B 1 66 ? -9.156 -16.016 2.725 1 86.56 66 MET B N 1
ATOM 1437 C CA . MET B 1 66 ? -9.453 -15.484 1.401 1 86.56 66 MET B CA 1
ATOM 1438 C C . MET B 1 66 ? -8.75 -16.297 0.315 1 86.56 66 MET B C 1
ATOM 1440 O O . MET B 1 66 ? -7.609 -16.719 0.494 1 86.56 66 MET B O 1
ATOM 1444 N N . LEU B 1 67 ? -9.516 -16.484 -0.698 1 87.88 67 LEU B N 1
ATOM 1445 C CA . LEU B 1 67 ? -9 -17.125 -1.901 1 87.88 67 LEU B CA 1
ATOM 1446 C C . LEU B 1 67 ? -8.914 -16.125 -3.053 1 87.88 67 LEU B C 1
ATOM 1448 O O . LEU B 1 67 ? -9.93 -15.547 -3.451 1 87.88 67 LEU B O 1
ATOM 1452 N N . PHE B 1 68 ? -7.688 -15.906 -3.465 1 86.88 68 PHE B N 1
ATOM 1453 C CA . PHE B 1 68 ? -7.441 -15.141 -4.68 1 86.88 68 PHE B CA 1
ATOM 1454 C C . PHE B 1 68 ? -7.152 -16.062 -5.855 1 86.88 68 PHE B C 1
ATOM 1456 O O . PHE B 1 68 ? -6.016 -16.5 -6.039 1 86.88 68 PHE B O 1
ATOM 1463 N N . ASP B 1 69 ? -8.172 -16.25 -6.551 1 83.81 69 ASP B N 1
ATOM 1464 C CA . ASP B 1 69 ? -8.078 -17.25 -7.602 1 83.81 69 ASP B CA 1
ATOM 1465 C C . ASP B 1 69 ? -7.609 -16.625 -8.914 1 83.81 69 ASP B C 1
ATOM 1467 O O . ASP B 1 69 ? -8.016 -15.523 -9.266 1 83.81 69 ASP B O 1
ATOM 1471 N N . ASN B 1 70 ? -6.727 -17.375 -9.641 1 81.88 70 ASN B N 1
ATOM 1472 C CA . ASN B 1 70 ? -6.258 -17.031 -10.977 1 81.88 70 ASN B CA 1
ATOM 1473 C C . ASN B 1 70 ? -5.754 -15.586 -11.023 1 81.88 70 ASN B C 1
ATOM 1475 O O . ASN B 1 70 ? -6.152 -14.82 -11.906 1 81.88 70 ASN B O 1
ATOM 1479 N N . VAL B 1 71 ? -4.949 -15.234 -10.094 1 81.94 71 VAL B N 1
ATOM 1480 C CA . VAL B 1 71 ? -4.391 -13.891 -10.039 1 81.94 71 VAL B CA 1
ATOM 1481 C C . VAL B 1 71 ? -3.293 -13.75 -11.094 1 81.94 71 VAL B C 1
ATOM 1483 O O . VAL B 1 71 ? -2.334 -14.523 -11.109 1 81.94 71 VAL B O 1
ATOM 1486 N N . MET B 1 72 ? -3.576 -12.906 -12.047 1 84.12 72 MET B N 1
ATOM 1487 C CA . MET B 1 72 ? -2.514 -12.555 -12.984 1 84.12 72 MET B CA 1
ATOM 1488 C C . MET B 1 72 ? -1.465 -11.672 -12.32 1 84.12 72 MET B C 1
ATOM 1490 O O . MET B 1 72 ? -1.804 -10.664 -11.695 1 84.12 72 MET B O 1
ATOM 1494 N N . MET B 1 73 ? -0.198 -12.094 -12.469 1 87.06 73 MET B N 1
ATOM 1495 C CA . MET B 1 73 ? 0.879 -11.359 -11.812 1 87.06 73 MET B CA 1
ATOM 1496 C C . MET B 1 73 ? 2.156 -11.406 -12.648 1 87.06 73 MET B C 1
ATOM 1498 O O . MET B 1 73 ? 2.256 -12.188 -13.594 1 87.06 73 MET B O 1
ATOM 1502 N N . ILE B 1 74 ? 2.998 -10.539 -12.344 1 91.5 74 ILE B N 1
ATOM 1503 C CA . ILE B 1 74 ? 4.312 -10.484 -12.977 1 91.5 74 ILE B CA 1
ATOM 1504 C C . ILE B 1 74 ? 5.344 -11.172 -12.094 1 91.5 74 ILE B C 1
ATOM 1506 O O . ILE B 1 74 ? 5.398 -10.93 -10.883 1 91.5 74 ILE B O 1
ATOM 1510 N N . GLU B 1 75 ? 6.09 -12 -12.711 1 91.75 75 GLU B N 1
ATOM 1511 C CA . GLU B 1 75 ? 7.199 -12.602 -11.977 1 91.75 75 GLU B CA 1
ATOM 1512 C C . GLU B 1 75 ? 8.352 -11.609 -11.812 1 91.75 75 GLU B C 1
ATOM 1514 O O . GLU B 1 75 ? 8.672 -10.867 -12.742 1 91.75 75 GLU B O 1
ATOM 1519 N N . TRP B 1 76 ? 8.898 -11.609 -10.648 1 90.06 76 TRP B N 1
ATOM 1520 C CA . TRP B 1 76 ? 10 -10.703 -10.328 1 90.06 76 TRP B CA 1
ATOM 1521 C C . TRP B 1 76 ? 10.977 -11.359 -9.359 1 90.06 76 TRP B C 1
ATOM 1523 O O . TRP B 1 76 ? 10.594 -12.219 -8.562 1 90.06 76 TRP B O 1
ATOM 1533 N N . ASP B 1 77 ? 12.281 -10.977 -9.57 1 89.75 77 ASP B N 1
ATOM 1534 C CA . ASP B 1 77 ? 13.266 -11.461 -8.617 1 89.75 77 ASP B CA 1
ATOM 1535 C C . ASP B 1 77 ? 13.125 -10.758 -7.266 1 89.75 77 ASP B C 1
ATOM 1537 O O . ASP B 1 77 ? 13.578 -9.633 -7.098 1 89.75 77 ASP B O 1
ATOM 1541 N N . LEU B 1 78 ? 12.508 -11.523 -6.32 1 89.88 78 LEU B N 1
ATOM 1542 C CA . LEU B 1 78 ? 12.281 -10.992 -4.98 1 89.88 78 LEU B CA 1
ATOM 1543 C C . LEU B 1 78 ? 13.156 -11.711 -3.957 1 89.88 78 LEU B C 1
ATOM 1545 O O . LEU B 1 78 ? 12.844 -11.711 -2.762 1 89.88 78 LEU B O 1
ATOM 1549 N N . LYS B 1 79 ? 14.242 -12.281 -4.324 1 85.38 79 LYS B N 1
ATOM 1550 C CA . LYS B 1 79 ? 15.055 -13.156 -3.492 1 85.38 79 LYS B CA 1
ATOM 1551 C C . LYS B 1 79 ? 15.625 -12.406 -2.295 1 85.38 79 LYS B C 1
ATOM 1553 O O . LYS B 1 79 ? 15.758 -12.969 -1.204 1 85.38 79 LYS B O 1
ATOM 1558 N N . ASP B 1 80 ? 15.914 -11.172 -2.385 1 86.06 80 ASP B N 1
ATOM 1559 C CA . ASP B 1 80 ? 16.531 -10.445 -1.277 1 86.06 80 ASP B CA 1
ATOM 1560 C C . ASP B 1 80 ? 15.477 -9.68 -0.475 1 86.06 80 ASP B C 1
ATOM 1562 O O . ASP B 1 80 ? 15.82 -8.836 0.352 1 86.06 80 ASP B O 1
ATOM 1566 N N . LYS B 1 81 ? 14.258 -10.117 -0.635 1 90.25 81 LYS B N 1
ATOM 1567 C CA . LYS B 1 81 ? 13.18 -9.438 0.078 1 90.25 81 LYS B CA 1
ATOM 1568 C C . LYS B 1 81 ? 12.609 -10.312 1.187 1 90.25 81 LYS B C 1
ATOM 1570 O O . LYS B 1 81 ? 12.875 -11.516 1.232 1 90.25 81 LYS B O 1
ATOM 1575 N N . GLU B 1 82 ? 11.938 -9.664 2.105 1 91.75 82 GLU B N 1
ATOM 1576 C CA . GLU B 1 82 ? 11.281 -10.391 3.193 1 91.75 82 GLU B CA 1
ATOM 1577 C C . GLU B 1 82 ? 9.953 -10.984 2.74 1 91.75 82 GLU B C 1
ATOM 1579 O O . GLU B 1 82 ? 9.289 -11.688 3.504 1 91.75 82 GLU B O 1
ATOM 1584 N N . PHE B 1 83 ? 9.586 -10.742 1.523 1 94.81 83 PHE B N 1
ATOM 1585 C CA . PHE B 1 83 ? 8.328 -11.234 0.966 1 94.81 83 PHE B CA 1
ATOM 1586 C C . PHE B 1 83 ? 8.562 -11.93 -0.367 1 94.81 83 PHE B C 1
ATOM 1588 O O . PHE B 1 83 ? 9.555 -11.656 -1.051 1 94.81 83 PHE B O 1
ATOM 1595 N N . ASP B 1 84 ? 7.559 -12.797 -0.697 1 94.31 84 ASP B N 1
ATOM 1596 C CA . ASP B 1 84 ? 7.59 -13.562 -1.94 1 94.31 84 ASP B CA 1
ATOM 1597 C C . ASP B 1 84 ? 6.602 -12.992 -2.957 1 94.31 84 ASP B C 1
ATOM 1599 O O . ASP B 1 84 ? 6.699 -13.281 -4.152 1 94.31 84 ASP B O 1
ATOM 1603 N N . VAL B 1 85 ? 5.668 -12.328 -2.43 1 94.06 85 VAL B N 1
ATOM 1604 C CA . VAL B 1 85 ? 4.566 -11.805 -3.232 1 94.06 85 VAL B CA 1
ATOM 1605 C C . VAL B 1 85 ? 4.266 -10.367 -2.818 1 94.06 85 VAL B C 1
ATOM 1607 O O . VAL B 1 85 ? 4.273 -10.039 -1.63 1 94.06 85 VAL B O 1
ATOM 1610 N N . ILE B 1 86 ? 4.125 -9.539 -3.732 1 93.5 86 ILE B N 1
ATOM 1611 C CA . ILE B 1 86 ? 3.5 -8.234 -3.512 1 93.5 86 ILE B CA 1
ATOM 1612 C C . ILE B 1 86 ? 2.084 -8.242 -4.082 1 93.5 86 ILE B C 1
ATOM 1614 O O . ILE B 1 86 ? 1.892 -8.438 -5.285 1 93.5 86 ILE B O 1
ATOM 1618 N N . LEU B 1 87 ? 1.104 -8.172 -3.236 1 93.56 87 LEU B N 1
ATOM 1619 C CA . LEU B 1 87 ? -0.277 -8.023 -3.678 1 93.56 87 LEU B CA 1
ATOM 1620 C C . LEU B 1 87 ? -0.642 -6.551 -3.846 1 93.56 87 LEU B C 1
ATOM 1622 O O . LEU B 1 87 ? -0.727 -5.812 -2.861 1 93.56 87 LEU B O 1
ATOM 1626 N N . GLY B 1 88 ? -0.904 -6.211 -5.062 1 93.12 88 GLY B N 1
ATOM 1627 C CA . GLY B 1 88 ? -1.067 -4.801 -5.379 1 93.12 88 GLY B CA 1
ATOM 1628 C C . GLY B 1 88 ? -2.518 -4.395 -5.566 1 93.12 88 GLY B C 1
ATOM 1629 O O . GLY B 1 88 ? -3.424 -5.211 -5.383 1 93.12 88 GLY B O 1
ATOM 1630 N N . GLN B 1 89 ? -2.711 -3.18 -6.012 1 91.69 89 GLN B N 1
ATOM 1631 C CA . GLN B 1 89 ? -3.957 -2.418 -6.047 1 91.69 89 GLN B CA 1
ATOM 1632 C C . GLN B 1 89 ? -5.02 -3.141 -6.867 1 91.69 89 GLN B C 1
ATOM 1634 O O . GLN B 1 89 ? -6.191 -3.182 -6.48 1 91.69 89 GLN B O 1
ATOM 1639 N N . PRO B 1 90 ? -4.73 -3.754 -7.969 1 88.12 90 PRO B N 1
ATOM 1640 C CA . PRO B 1 90 ? -5.793 -4.379 -8.766 1 88.12 90 PRO B CA 1
ATOM 1641 C C . PRO B 1 90 ? -6.52 -5.492 -8.008 1 88.12 90 PRO B C 1
ATOM 1643 O O . PRO B 1 90 ? -7.715 -5.699 -8.211 1 88.12 90 PRO B O 1
ATOM 1646 N N . ARG B 1 91 ? -5.855 -6.051 -7.145 1 87.5 91 ARG B N 1
ATOM 1647 C CA . ARG B 1 91 ? -6.465 -7.137 -6.383 1 87.5 91 ARG B CA 1
ATOM 1648 C C . ARG B 1 91 ? -7.34 -6.59 -5.258 1 87.5 91 ARG B C 1
ATOM 1650 O O . ARG B 1 91 ? -8.336 -7.215 -4.879 1 87.5 91 ARG B O 1
ATOM 1657 N N . PHE B 1 92 ? -6.977 -5.453 -4.84 1 89.25 92 PHE B N 1
ATOM 1658 C CA . PHE B 1 92 ? -7.82 -4.789 -3.855 1 89.25 92 PHE B CA 1
ATOM 1659 C C . PHE B 1 92 ? -9.156 -4.383 -4.469 1 89.25 92 PHE B C 1
ATOM 1661 O O . PHE B 1 92 ? -10.211 -4.574 -3.855 1 89.25 92 PHE B O 1
ATOM 1668 N N . ARG B 1 93 ? -9.016 -3.928 -5.629 1 89.5 93 ARG B N 1
ATOM 1669 C CA . ARG B 1 93 ? -10.25 -3.533 -6.309 1 89.5 93 ARG B CA 1
ATOM 1670 C C . ARG B 1 93 ? -11.102 -4.75 -6.648 1 89.5 93 ARG B C 1
ATOM 1672 O O . ARG B 1 93 ? -12.32 -4.738 -6.445 1 89.5 93 ARG B O 1
ATOM 1679 N N . LYS B 1 94 ? -10.508 -5.73 -7.121 1 88.75 94 LYS B N 1
ATOM 1680 C CA . LYS B 1 94 ? -11.227 -6.922 -7.562 1 88.75 94 LYS B CA 1
ATOM 1681 C C . LYS B 1 94 ? -11.883 -7.637 -6.383 1 88.75 94 LYS B C 1
ATOM 1683 O O . LYS B 1 94 ? -13.055 -8.008 -6.453 1 88.75 94 LYS B O 1
ATOM 1688 N N . TYR B 1 95 ? -11.219 -7.812 -5.285 1 88.81 95 TYR B N 1
ATOM 1689 C CA . TYR B 1 95 ? -11.703 -8.68 -4.211 1 88.81 95 TYR B CA 1
ATOM 1690 C C . TYR B 1 95 ? -12.258 -7.855 -3.057 1 88.81 95 TYR B C 1
ATOM 1692 O O . TYR B 1 95 ? -12.938 -8.391 -2.176 1 88.81 95 TYR B O 1
ATOM 1700 N N . ASN B 1 96 ? -11.953 -6.688 -2.992 1 91.19 96 ASN B N 1
ATOM 1701 C CA . ASN B 1 96 ? -12.453 -5.715 -2.025 1 91.19 96 ASN B CA 1
ATOM 1702 C C . ASN B 1 96 ? -12.328 -6.23 -0.595 1 91.19 96 ASN B C 1
ATOM 1704 O O . ASN B 1 96 ? -13.312 -6.254 0.147 1 91.19 96 ASN B O 1
ATOM 1708 N N . PRO B 1 97 ? -11.172 -6.59 -0.245 1 90.12 97 PRO B N 1
ATOM 1709 C CA . PRO B 1 97 ? -11 -7.164 1.092 1 90.12 97 PRO B CA 1
ATOM 1710 C C . PRO B 1 97 ? -11.227 -6.141 2.205 1 90.12 97 PRO B C 1
ATOM 1712 O O . PRO B 1 97 ? -11.031 -4.941 1.995 1 90.12 97 PRO B O 1
ATOM 1715 N N . VAL B 1 98 ? -11.734 -6.703 3.281 1 90.25 98 VAL B N 1
ATOM 1716 C CA . VAL B 1 98 ? -11.719 -5.953 4.531 1 90.25 98 VAL B CA 1
ATOM 1717 C C . VAL B 1 98 ? -10.508 -6.352 5.367 1 90.25 98 VAL B C 1
ATOM 1719 O O . VAL B 1 98 ? -10.289 -7.539 5.625 1 90.25 98 VAL B O 1
ATOM 1722 N N . ILE B 1 99 ? -9.773 -5.352 5.754 1 91.31 99 ILE B N 1
ATOM 1723 C CA . ILE B 1 99 ? -8.531 -5.629 6.457 1 91.31 99 ILE B CA 1
ATOM 1724 C C . ILE B 1 99 ? -8.57 -5.004 7.852 1 91.31 99 ILE B C 1
ATOM 1726 O O . ILE B 1 99 ? -8.82 -3.805 7.992 1 91.31 99 ILE B O 1
ATOM 1730 N N . ASP B 1 100 ? -8.43 -5.883 8.828 1 91.44 100 ASP B N 1
ATOM 1731 C CA . ASP B 1 100 ? -8.102 -5.406 10.164 1 91.44 100 ASP B CA 1
ATOM 1732 C C . ASP B 1 100 ? -6.594 -5.195 10.312 1 91.44 100 ASP B C 1
ATOM 1734 O O . ASP B 1 100 ? -5.84 -6.16 10.461 1 91.44 100 ASP B O 1
ATOM 1738 N N . TRP B 1 101 ? -6.145 -3.988 10.328 1 92.88 101 TRP B N 1
ATOM 1739 C CA . TRP B 1 101 ? -4.727 -3.648 10.281 1 92.88 101 TRP B CA 1
ATOM 1740 C C . TRP B 1 101 ? -4.066 -3.873 11.633 1 92.88 101 TRP B C 1
ATOM 1742 O O . TRP B 1 101 ? -2.85 -4.062 11.711 1 92.88 101 TRP B O 1
ATOM 1752 N N . ARG B 1 102 ? -4.805 -3.814 12.664 1 92.62 102 ARG B N 1
ATOM 1753 C CA . ARG B 1 102 ? -4.27 -4.031 14.008 1 92.62 102 ARG B CA 1
ATOM 1754 C C . ARG B 1 102 ? -4 -5.512 14.258 1 92.62 102 ARG B C 1
ATOM 1756 O O .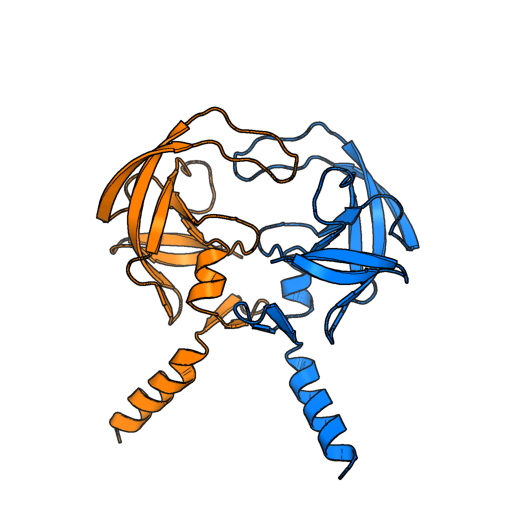 ARG B 1 102 ? -2.904 -5.891 14.672 1 92.62 102 ARG B O 1
ATOM 1763 N N . ASP B 1 103 ? -4.977 -6.277 13.906 1 91.88 103 ASP B N 1
ATOM 1764 C CA . ASP B 1 103 ? -4.84 -7.715 14.117 1 91.88 103 ASP B CA 1
ATOM 1765 C C . ASP B 1 103 ? -4.203 -8.398 12.906 1 91.88 103 ASP B C 1
ATOM 1767 O O . ASP B 1 103 ? -3.867 -9.578 12.961 1 91.88 103 ASP B O 1
ATOM 1771 N N . GLN B 1 104 ? -4.082 -7.59 11.867 1 93.12 104 GLN B N 1
ATOM 1772 C CA . GLN B 1 104 ? -3.486 -8.07 10.625 1 93.12 104 GLN B CA 1
ATOM 1773 C C . GLN B 1 104 ? -4.266 -9.258 10.07 1 93.12 104 GLN B C 1
ATOM 1775 O O . GLN B 1 104 ? -3.682 -10.297 9.75 1 93.12 104 GLN B O 1
ATOM 1780 N N . VAL B 1 105 ? -5.57 -9.125 10.016 1 92.25 105 VAL B N 1
ATOM 1781 C CA . VAL B 1 105 ? -6.457 -10.141 9.461 1 92.25 105 VAL B CA 1
ATOM 1782 C C . VAL B 1 105 ? -7.184 -9.578 8.242 1 92.25 105 VAL B C 1
ATOM 1784 O O . VAL B 1 105 ? -7.68 -8.445 8.273 1 92.25 105 VAL B O 1
ATOM 1787 N N . ILE B 1 106 ? -7.211 -10.367 7.211 1 91.38 106 ILE B N 1
ATOM 1788 C CA . ILE B 1 106 ? -7.879 -10 5.969 1 91.38 106 ILE B CA 1
ATOM 1789 C C . ILE B 1 106 ? -9.117 -10.867 5.773 1 91.38 106 ILE B C 1
ATOM 1791 O O . ILE B 1 106 ? -9.055 -12.094 5.887 1 91.38 106 ILE B O 1
ATOM 1795 N N . THR B 1 107 ? -10.273 -10.18 5.516 1 87.44 107 THR B N 1
ATOM 1796 C CA . THR B 1 107 ? -11.516 -10.906 5.281 1 87.44 107 THR B CA 1
ATOM 1797 C C . THR B 1 107 ? -12.219 -10.391 4.027 1 87.44 107 THR B C 1
ATOM 1799 O O . THR B 1 107 ? -11.906 -9.305 3.537 1 87.44 107 THR B O 1
ATOM 1802 N N . SER B 1 108 ? -12.992 -11.242 3.4 1 77 108 SER B N 1
ATOM 1803 C CA . SER B 1 108 ? -13.82 -10.828 2.275 1 77 108 SER B CA 1
ATOM 1804 C C . SER B 1 108 ? -15.172 -10.305 2.75 1 77 108 SER B C 1
ATOM 1806 O O . SER B 1 108 ? -15.688 -10.734 3.783 1 77 108 SER B O 1
ATOM 1808 N N . VAL B 1 109 ? -15.586 -9.18 2.123 1 60.28 109 VAL B N 1
ATOM 1809 C CA . VAL B 1 109 ? -16.969 -8.82 2.4 1 60.28 109 VAL B CA 1
ATOM 1810 C C . VAL B 1 109 ? -17.906 -9.867 1.795 1 60.28 109 VAL B C 1
ATOM 1812 O O . VAL B 1 109 ? -18.969 -10.148 2.352 1 60.28 109 VAL B O 1
ATOM 1815 N N . GLU B 1 110 ? -17.562 -10.219 0.595 1 55.66 110 GLU B N 1
ATOM 1816 C CA . GLU B 1 110 ? -18.469 -11.188 -0.008 1 55.66 110 GLU B CA 1
ATOM 1817 C C . GLU B 1 110 ? -18.484 -12.5 0.778 1 55.66 110 GLU B C 1
ATOM 1819 O O . GLU B 1 110 ? -19.484 -13.203 0.805 1 55.66 110 GLU B O 1
ATOM 1824 N N . GLU B 1 111 ? -17.516 -12.852 1.263 1 48.84 111 GLU B N 1
ATOM 1825 C CA . GLU B 1 111 ? -17.547 -14.109 2.014 1 48.84 111 GLU B CA 1
ATOM 1826 C C . GLU B 1 111 ? -18.344 -13.953 3.305 1 48.84 111 GLU B C 1
ATOM 1828 O O . GLU B 1 111 ? -18.75 -14.953 3.908 1 48.84 111 GLU B O 1
ATOM 1833 N N . GLU B 1 112 ? -18.469 -12.82 3.881 1 43.28 112 GLU B N 1
ATOM 1834 C CA . GLU B 1 112 ? -19.484 -12.852 4.926 1 43.28 112 GLU B CA 1
ATOM 1835 C C . GLU B 1 112 ? -20.781 -13.461 4.41 1 43.28 112 GLU B C 1
ATOM 1837 O O . GLU B 1 112 ? -21.516 -14.109 5.16 1 43.28 112 GLU B O 1
ATOM 1842 N N . VAL B 1 113 ? -21.031 -13.227 3.199 1 35.38 113 VAL B N 1
ATOM 1843 C CA . VAL B 1 113 ? -22.25 -13.875 2.734 1 35.38 113 VAL B CA 1
ATOM 1844 C C . VAL B 1 113 ? -22.031 -15.383 2.611 1 35.38 113 VAL B C 1
ATOM 1846 O O . VAL B 1 113 ? -22.922 -16.172 2.943 1 35.38 113 VAL B O 1
ATOM 1849 N N . LYS B 1 114 ? -20.922 -15.781 2.008 1 37.41 114 LYS B N 1
ATOM 1850 C CA . LYS B 1 114 ? -20.875 -17.234 1.845 1 37.41 114 LYS B CA 1
ATOM 1851 C C . LYS B 1 114 ? -20.578 -17.922 3.174 1 37.41 114 LYS B C 1
ATOM 1853 O O . LYS B 1 114 ? -20.938 -19.094 3.365 1 37.41 114 LYS B O 1
ATOM 1858 N N . ALA B 1 115 ? -19.766 -17.406 3.938 1 37.88 115 ALA B N 1
ATOM 1859 C CA . ALA B 1 115 ? -19.641 -18.078 5.234 1 37.88 115 ALA B CA 1
ATOM 1860 C C . ALA B 1 115 ? -20.984 -18.109 5.953 1 37.88 115 ALA B C 1
ATOM 1862 O O . ALA B 1 115 ? -21.312 -19.094 6.629 1 37.88 115 ALA B O 1
ATOM 1863 N N . ASN B 1 116 ? -21.625 -17.062 5.801 1 36.41 116 ASN B N 1
ATOM 1864 C CA . ASN B 1 116 ? -22.969 -17.234 6.34 1 36.41 116 ASN B CA 1
ATOM 1865 C C . ASN B 1 116 ? -23.766 -18.266 5.555 1 36.41 116 ASN B C 1
ATOM 1867 O O . ASN B 1 116 ? -24.688 -18.891 6.09 1 36.41 116 ASN B O 1
ATOM 1871 N N . ALA B 1 117 ? -23.531 -18.391 4.262 1 35.94 117 ALA B N 1
ATOM 1872 C CA . ALA B 1 117 ? -24.266 -19.422 3.518 1 35.94 117 ALA B CA 1
ATOM 1873 C C . ALA B 1 117 ? -23.75 -20.812 3.84 1 35.94 117 ALA B C 1
ATOM 1875 O O . ALA B 1 117 ? -24.531 -21.781 3.883 1 35.94 117 ALA B O 1
ATOM 1876 N N . LEU B 1 118 ? -22.438 -20.969 3.982 1 35.78 118 LEU B N 1
ATOM 1877 C CA . LEU B 1 118 ? -21.953 -22.281 4.363 1 35.78 118 LEU B CA 1
ATOM 1878 C C . LEU B 1 118 ? -22.344 -22.625 5.797 1 35.78 118 LEU B C 1
ATOM 1880 O O . LEU B 1 118 ? -22.594 -23.781 6.129 1 35.78 118 LEU B O 1
ATOM 1884 N N . ILE B 1 119 ? -22.328 -21.609 6.578 1 38.34 119 ILE B N 1
ATOM 1885 C CA . ILE B 1 119 ? -22.797 -21.969 7.91 1 38.34 119 ILE B CA 1
ATOM 1886 C C . ILE B 1 119 ? -24.281 -22.344 7.855 1 38.34 119 ILE B C 1
ATOM 1888 O O . ILE B 1 119 ? -24.781 -23.094 8.695 1 38.34 119 ILE B O 1
ATOM 1892 N N . THR B 1 120 ? -24.906 -21.688 6.973 1 36.41 120 THR B N 1
ATOM 1893 C CA . THR B 1 120 ? -26.328 -22.016 7.004 1 36.41 120 THR B CA 1
ATOM 1894 C C . THR B 1 120 ? -26.578 -23.375 6.363 1 36.41 120 THR B C 1
ATOM 1896 O O . THR B 1 120 ? -27.672 -23.938 6.477 1 36.41 120 THR B O 1
ATOM 1899 N N . MET B 1 121 ? -25.688 -23.844 5.555 1 32.09 121 MET B N 1
ATOM 1900 C CA . MET B 1 121 ? -26.094 -25.125 4.992 1 32.09 121 MET B CA 1
ATOM 1901 C C . MET B 1 121 ? -25.938 -26.234 6.012 1 32.09 121 MET B C 1
ATOM 1903 O O . MET B 1 121 ? -26.422 -27.344 5.805 1 32.09 121 MET B O 1
ATOM 1907 N N . ASP B 1 122 ? -24.969 -26.109 6.934 1 34.78 122 ASP B N 1
ATOM 1908 C CA . ASP B 1 122 ? -24.984 -27.297 7.773 1 34.78 122 ASP B CA 1
ATOM 1909 C C . ASP B 1 122 ? -26.141 -27.25 8.758 1 34.78 122 ASP B C 1
ATOM 1911 O O . ASP B 1 122 ? -26.344 -28.188 9.539 1 34.78 122 ASP B O 1
ATOM 1915 N N . SER B 1 123 ? -27.016 -26.203 8.688 1 30.58 123 SER B N 1
ATOM 1916 C CA . SER B 1 123 ? -28.141 -26.719 9.469 1 30.58 123 SER B CA 1
ATOM 1917 C C . SER B 1 123 ? -29.016 -27.641 8.641 1 30.58 123 SER B C 1
ATOM 1919 O O . SER B 1 123 ? -29.141 -27.469 7.426 1 30.58 123 SER B O 1
#

pLDDT: mean 82.59, std 17.12, range [30.58, 96.56]

Foldseek 3Di:
DWFWKAKPRDIWIEAEEAPDPFKEFEPPRFDDWDDWDWDWDADPVRDIDPTDIWTWGFIWMDTQHDIDHRDTHIYDHCPVDPTGMYDYNVSCVVQVWDADPVVGHIHGPVCVVVVVVVVVVVD/DWFWKAKPRDIWIEAEEAPDPFKEFEPPRFDDWDDWDWDWDADPVRDIDPTDIWTWGFIWMDTQHDIDHRGTHIYDHCPVDPGGMYDYNVSCVVQVWDADPVVGHIHGPVVVVVVVVVVVVVD

Solvent-accessible surface area (backbone atoms only — not comparable to full-atom values): 13027 Å² total; per-residue (Å²): 83,77,38,67,30,32,39,71,85,36,80,37,34,30,30,46,18,39,57,34,86,54,32,34,29,25,68,85,54,52,76,40,83,73,44,79,43,76,44,65,53,70,42,98,82,65,50,64,50,69,80,36,81,36,37,33,20,28,33,38,38,34,35,82,82,34,78,43,69,70,40,72,29,35,43,36,90,36,81,93,49,94,36,42,28,38,46,14,31,63,55,37,39,72,59,32,46,36,47,41,47,70,80,67,44,54,38,43,57,71,44,54,53,46,52,52,46,55,58,53,59,75,99,83,79,39,68,30,34,38,72,85,36,79,37,34,31,30,47,18,39,57,34,84,55,31,35,30,25,66,86,54,53,76,41,82,73,45,79,46,75,44,65,54,69,43,99,84,65,50,64,49,68,80,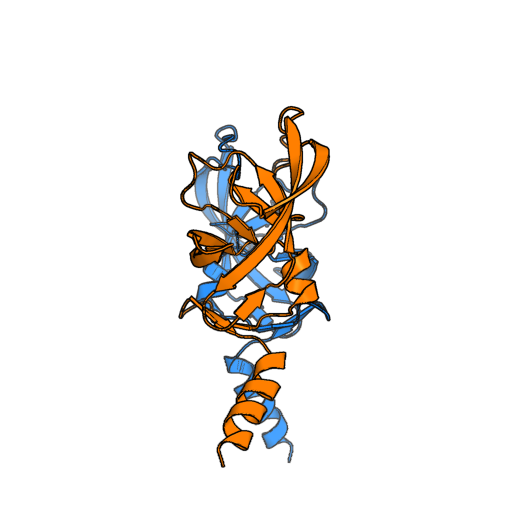37,83,36,35,34,20,30,33,40,38,34,35,83,80,33,78,42,70,70,41,73,29,35,40,36,91,35,82,92,49,95,36,39,26,38,46,12,29,63,53,37,40,72,57,32,45,38,47,42,47,69,80,66,45,53,38,44,60,67,43,55,52,45,53,51,47,56,58,51,58,75,100

InterPro domains:
  IPR021109 Aspartic peptidase domain superfamily [G3DSA:2.40.70.10] (4-118)

Nearest PDB structures (foldseek):
  1z8c-assembly1_B  TM=7.405E-01  e=4.337E-04  Human immunodeficiency virus 1
  1fmb-assembly1_A  TM=7.146E-01  e=7.169E-04  Equine infectious anemia virus
  3jvy-assembly1_B  TM=7.373E-01  e=1.481E-03  Human immunodeficiency virus type 1 (BRU ISOLATE)
  7bgu-assembly2_D  TM=6.538E-01  e=4.994E-02  Mason-Pfizer monkey virus
  6s1w-assembly1_B  TM=6.002E-01  e=4.661E-01  Mason-Pfizer monkey virus